Protein AF-A0A379T1Y7-F1 (afdb_monomer)

Solvent-accessible surface area (backbone atoms only — not comparable to full-atom values): 12094 Å² total; per-residue (Å²): 115,53,62,78,46,24,73,81,27,73,55,48,82,34,45,69,91,83,46,36,64,62,33,60,77,66,60,33,57,32,93,76,24,42,37,28,38,50,38,53,35,71,37,60,41,98,93,39,75,66,62,47,66,47,75,34,86,83,64,53,58,64,59,45,42,72,76,59,37,52,27,40,32,36,63,39,82,41,37,88,79,53,68,64,63,63,52,51,52,53,47,43,54,49,30,52,56,20,52,80,56,72,27,40,24,29,39,30,57,43,73,49,69,34,92,75,75,83,84,64,60,65,67,59,44,51,35,51,50,27,40,70,56,47,54,55,74,48,56,24,46,38,34,71,35,54,72,74,71,53,81,55,71,66,58,47,48,52,47,52,49,53,42,47,48,32,27,34,62,41,54,73,53,94,70,74,74,79,50,85,69,80,78,83,74,89,63,89,88,78,91,82,52,55,38,48,40,52,70,67,76,81,76,78,83,82,80,135

Organism: NCBI:txid59203

Secondary structure (DSSP, 8-state):
-HHHHGGG-SEEEE-TTTTHHHHHHTT-S-TTSEEEEE-EEEEEETTEEEEEEEE-TT--HHHHHHTT--EEEEEEEE-TTS-HHHHHHHHHHHHHHHHHTT-EEEEEEEE---SSSS---HHHHHHHHHHHHTTSS-SEEEEEPGGGG-S-HHHHHHHHHHHHHHHHHHHT------B-------SSS----EEEE-----------

Sequence (208 aa):
MREILSPYASAVLLDQQFCYRQAVEQNAVAKSCAMIVAADDFIPGNGIPVDNVVIDKKINAQAVKQDGAKALKLLVLWRSDEDAQQRLDMVKEFNELCHSNGLLSIIEPVVRPPRCGDKFDREQAIIDAAKELGDSGADLYKVEMPLYGKGARSDLLTASQRLKWAYQYAVGHPLFRCGRKTVPSRGQGRHGSWRIWVPGGTRGSGHQ

Foldseek 3Di:
DQLVCQVVEQEDEDEPPPPPVVCLVVVSHDPNYAYEYEQWDADDDPPGRRPDIAGNPPDDLLVCVVSPHAAYEGEQEDEPPDDLVVSLVRLLVQLCSQVVNNHAYEYEYDYDYHPDDDDDDRLVSQLVCLLSCLQSNGQKYKYQQPPLPDDDPVVSVVSVVSSVVSSCVNNVDDDWDKDADDDDPPDDDDRRGMTMTGDDDDPPPDDD

Mean predicted aligned error: 8.27 Å

Nearest PDB structures (foldseek):
  1to3-assembly1_A-2  TM=9.998E-01  e=1.451E-29  Salmonella enterica subsp. enterica serovar Typhimurium
  7ag7-assembly3_H-4  TM=9.999E-01  e=5.020E-29  Salmonella enterica subsp. enterica serovar Typhimurium str. LT2
  7ag7-assembly1_B  TM=9.988E-01  e=6.048E-29  Salmonella enterica subsp. enterica serovar Typhimurium str. LT2
  7ag7-assembly3_F-2  TM=9.993E-01  e=3.036E-28  Salmonella enterica subsp. enterica serovar Typhimurium str. LT2
  7ag1-assembly1_Z  TM=9.989E-01  e=5.972E-27  Escherichia coli K-12

Structure (mmCIF, N/CA/C/O backbone):
data_AF-A0A379T1Y7-F1
#
_entry.id   AF-A0A379T1Y7-F1
#
loop_
_atom_site.group_PDB
_atom_site.id
_atom_site.type_symbol
_atom_site.label_atom_id
_atom_site.label_alt_id
_atom_site.label_comp_id
_atom_site.label_asym_id
_atom_site.label_entity_id
_atom_site.label_seq_id
_atom_site.pdbx_PDB_ins_code
_atom_site.Cartn_x
_atom_site.Cartn_y
_atom_site.Cartn_z
_atom_site.occupancy
_atom_site.B_iso_or_equiv
_atom_site.auth_seq_id
_atom_site.auth_comp_id
_atom_site.auth_asym_id
_atom_site.auth_atom_id
_atom_site.pdbx_PDB_model_num
ATOM 1 N N . MET A 1 1 ? 4.878 13.625 18.255 1.00 54.47 1 MET A N 1
ATOM 2 C CA . MET A 1 1 ? 4.561 14.098 16.878 1.00 54.47 1 MET A CA 1
ATOM 3 C C . MET A 1 1 ? 3.135 13.749 16.432 1.00 54.47 1 MET A C 1
ATOM 5 O O . MET A 1 1 ? 2.519 14.580 15.780 1.00 54.47 1 MET A O 1
ATOM 9 N N . ARG A 1 2 ? 2.575 12.572 16.767 1.00 56.25 2 ARG A N 1
ATOM 10 C CA . ARG A 1 2 ? 1.228 12.161 16.306 1.00 56.25 2 ARG A CA 1
ATOM 11 C C . ARG A 1 2 ? 0.065 12.819 17.040 1.00 56.25 2 ARG A C 1
ATOM 13 O O . ARG A 1 2 ? -0.870 13.249 16.376 1.00 56.25 2 ARG A O 1
ATOM 20 N N . GLU A 1 3 ? 0.169 12.999 18.352 1.00 63.03 3 GLU A N 1
ATOM 21 C CA . GLU A 1 3 ? -0.815 13.759 19.144 1.00 63.03 3 GLU A CA 1
ATOM 22 C C . GLU A 1 3 ? -1.009 15.182 18.611 1.00 63.03 3 GLU A C 1
ATOM 24 O O . GLU A 1 3 ? -2.116 15.704 18.577 1.00 63.03 3 GLU A O 1
ATOM 29 N N . ILE A 1 4 ? 0.072 15.781 18.107 1.00 78.88 4 ILE A N 1
ATOM 30 C CA . ILE A 1 4 ? 0.083 17.154 17.595 1.00 78.88 4 ILE A CA 1
ATOM 31 C C . ILE A 1 4 ? -0.591 17.245 16.215 1.00 78.88 4 ILE A C 1
ATOM 33 O O . ILE A 1 4 ? -1.239 18.242 15.908 1.00 78.88 4 ILE A O 1
ATOM 37 N N . LEU A 1 5 ? -0.432 16.224 15.363 1.00 87.81 5 LEU A N 1
ATOM 38 C CA . LEU A 1 5 ? -0.864 16.275 13.960 1.00 87.81 5 LEU A CA 1
ATOM 39 C C . LEU A 1 5 ? -2.192 15.560 13.691 1.00 87.81 5 LEU A C 1
ATOM 41 O O . LEU A 1 5 ? -2.908 15.949 12.768 1.00 87.81 5 LEU A O 1
ATOM 45 N N . SER A 1 6 ? -2.534 14.533 14.472 1.00 89.19 6 SER A N 1
ATOM 46 C CA . SER A 1 6 ? -3.754 13.750 14.258 1.00 89.19 6 SER A CA 1
ATOM 47 C C . SER A 1 6 ? -5.049 14.575 14.305 1.00 89.19 6 SER A C 1
ATOM 49 O O . SER A 1 6 ? -5.899 14.288 13.465 1.00 89.19 6 SER A O 1
ATOM 51 N N . PRO A 1 7 ? -5.205 15.650 15.115 1.00 93.00 7 PRO A N 1
ATOM 52 C CA . PRO A 1 7 ? -6.414 16.482 15.076 1.00 93.00 7 PRO A CA 1
ATOM 53 C C . PRO A 1 7 ? -6.697 17.126 13.709 1.00 93.00 7 PRO A C 1
ATOM 55 O O . PRO A 1 7 ? -7.842 17.458 13.413 1.00 93.00 7 PRO A O 1
ATOM 58 N N . TYR A 1 8 ? -5.667 17.288 12.870 1.00 92.50 8 TYR A N 1
ATOM 59 C CA . TYR A 1 8 ? -5.748 17.913 11.544 1.00 92.50 8 TYR A CA 1
ATOM 60 C C . TYR A 1 8 ? -5.776 16.897 10.395 1.00 92.50 8 TYR A C 1
ATOM 62 O O . TYR A 1 8 ? -5.820 17.277 9.222 1.00 92.50 8 TYR A O 1
ATOM 70 N N . ALA A 1 9 ? -5.718 15.602 10.705 1.00 89.12 9 ALA A N 1
ATOM 71 C CA . ALA A 1 9 ? -5.726 14.529 9.727 1.00 89.12 9 ALA A CA 1
ATOM 72 C C . ALA A 1 9 ? -7.036 13.743 9.811 1.00 89.12 9 ALA A C 1
ATOM 74 O O . ALA A 1 9 ? -7.546 13.471 10.888 1.00 89.12 9 ALA A O 1
ATOM 75 N N . SER A 1 10 ? -7.560 13.313 8.661 1.00 93.00 10 SER A N 1
ATOM 76 C CA . SER A 1 10 ? -8.700 12.386 8.643 1.00 93.00 10 SER A CA 1
ATOM 77 C C . SER A 1 10 ? -8.294 10.954 9.005 1.00 93.00 10 SER A C 1
ATOM 79 O O . SER A 1 10 ? -9.141 10.158 9.392 1.00 93.00 10 SER A O 1
ATOM 81 N N . ALA A 1 11 ? -7.018 10.609 8.808 1.00 93.94 11 ALA A N 1
ATOM 82 C CA . ALA A 1 11 ? -6.456 9.322 9.179 1.00 93.94 11 ALA A CA 1
ATOM 83 C C . ALA A 1 11 ? -4.934 9.412 9.364 1.00 93.94 11 ALA A C 1
ATOM 85 O O . ALA A 1 11 ? -4.285 10.243 8.717 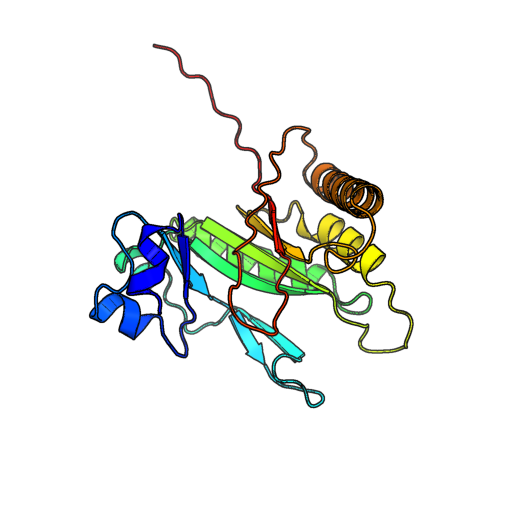1.00 93.94 11 ALA A O 1
ATOM 86 N N . VAL A 1 12 ? -4.372 8.521 10.181 1.00 95.38 12 VAL A N 1
ATOM 87 C CA . VAL A 1 12 ? -2.929 8.333 10.377 1.00 95.38 12 VAL A CA 1
ATOM 88 C C . VAL A 1 12 ? -2.546 6.873 10.126 1.00 95.38 12 VAL A C 1
ATOM 90 O O . VAL A 1 12 ? -3.258 5.966 10.546 1.00 95.38 12 VAL A O 1
ATOM 93 N N . LEU A 1 13 ? -1.428 6.655 9.429 1.00 96.56 13 LEU A N 1
ATOM 94 C CA . LEU A 1 13 ? -0.845 5.331 9.202 1.00 96.56 13 LEU A CA 1
ATOM 95 C C . LEU A 1 13 ? 0.243 5.065 10.243 1.00 96.56 13 LEU A C 1
ATOM 97 O O . LEU A 1 13 ? 1.165 5.872 10.386 1.00 96.56 13 LEU A O 1
ATOM 101 N N . LEU A 1 14 ? 0.123 3.947 10.953 1.00 95.38 14 LEU A N 1
ATOM 102 C CA . LEU A 1 14 ? 1.029 3.515 12.013 1.00 95.38 14 LEU A CA 1
ATOM 103 C C . LEU A 1 14 ? 1.640 2.163 11.645 1.00 95.38 14 LEU A C 1
ATOM 105 O O . LEU A 1 14 ? 0.947 1.290 11.128 1.00 95.38 14 LEU A O 1
ATOM 109 N N . ASP A 1 15 ? 2.923 1.983 11.927 1.00 93.19 15 ASP A N 1
ATOM 110 C CA . ASP A 1 15 ? 3.599 0.700 11.771 1.00 93.19 15 ASP A CA 1
ATOM 111 C C . ASP A 1 15 ? 3.568 -0.111 13.077 1.00 93.19 15 ASP A C 1
ATOM 113 O O . ASP A 1 15 ? 3.586 0.443 14.182 1.00 93.19 15 ASP A O 1
ATOM 117 N N . GLN A 1 16 ? 3.523 -1.438 12.953 1.00 89.25 16 GLN A N 1
ATOM 118 C CA . GLN A 1 16 ? 3.508 -2.324 14.117 1.00 89.25 16 GLN A CA 1
ATOM 119 C C . GLN A 1 16 ? 4.826 -2.301 14.900 1.00 89.25 16 GLN A C 1
ATOM 121 O O . GLN A 1 16 ? 4.808 -2.397 16.125 1.00 89.25 16 GLN A O 1
ATOM 126 N N . GLN A 1 17 ? 5.954 -2.156 14.204 1.00 88.69 17 GLN A N 1
ATOM 127 C CA . GLN A 1 17 ? 7.293 -2.360 14.753 1.00 88.69 17 GLN A CA 1
ATOM 128 C C . GLN A 1 17 ? 7.696 -1.303 15.787 1.00 88.69 17 GLN A C 1
ATOM 130 O O . GLN A 1 17 ? 8.358 -1.622 16.773 1.00 88.69 17 GLN A O 1
ATOM 135 N N . PHE A 1 18 ? 7.321 -0.047 15.573 1.00 89.38 18 PHE A N 1
ATOM 136 C CA . PHE A 1 18 ? 7.858 1.071 16.336 1.00 89.38 18 PHE A CA 1
ATOM 137 C C . PHE A 1 18 ? 6.824 1.770 17.200 1.00 89.38 18 PHE A C 1
ATOM 139 O O . PHE A 1 18 ? 7.209 2.484 18.126 1.00 89.38 18 PHE A O 1
ATOM 146 N N . CYS A 1 19 ? 5.540 1.698 16.842 1.00 91.31 19 CYS A N 1
ATOM 147 C CA . CYS A 1 19 ? 4.689 2.815 17.221 1.00 91.31 19 CYS A CA 1
ATOM 148 C C . CYS A 1 19 ? 3.180 2.565 17.314 1.00 91.31 19 CYS A C 1
ATOM 150 O O . CYS A 1 19 ? 2.468 3.446 17.800 1.00 91.31 19 CYS A O 1
ATOM 152 N N . TYR A 1 20 ? 2.675 1.441 16.803 1.00 93.38 20 TYR A N 1
ATOM 153 C CA . TYR A 1 20 ? 1.254 1.111 16.855 1.00 93.38 20 TYR A CA 1
ATOM 154 C C . TYR A 1 20 ? 0.778 0.936 18.301 1.00 93.38 20 TYR A C 1
ATOM 156 O O . TYR A 1 20 ? -0.144 1.626 18.732 1.00 93.38 20 TYR A O 1
ATOM 164 N N . ARG A 1 21 ? 1.451 0.072 19.073 1.00 93.38 21 ARG A N 1
ATOM 165 C CA . ARG A 1 21 ? 1.058 -0.250 20.454 1.00 93.38 21 ARG A CA 1
ATOM 166 C C . ARG A 1 21 ? 1.118 0.962 21.370 1.00 93.38 21 ARG A C 1
ATOM 168 O O . ARG A 1 21 ? 0.130 1.274 22.024 1.00 93.38 21 ARG A O 1
ATOM 175 N N . GLN A 1 22 ? 2.210 1.715 21.305 1.00 93.25 22 GLN A N 1
ATOM 176 C CA . GLN A 1 22 ? 2.382 2.935 22.088 1.00 93.25 22 GLN A CA 1
ATOM 177 C C . GLN A 1 22 ? 1.297 3.967 21.759 1.00 93.25 22 GLN A C 1
ATOM 179 O O . GLN A 1 22 ? 0.802 4.643 22.655 1.00 93.25 22 GLN A O 1
ATOM 184 N N . ALA A 1 23 ? 0.893 4.083 20.487 1.00 92.81 23 ALA A N 1
ATOM 185 C CA . ALA A 1 23 ? -0.152 5.023 20.096 1.00 92.81 23 ALA A CA 1
ATOM 186 C C . ALA A 1 23 ? -1.535 4.641 20.643 1.00 92.81 23 ALA A C 1
ATOM 188 O O . ALA A 1 23 ? -2.299 5.537 21.002 1.00 92.81 23 ALA A O 1
ATOM 189 N N . VAL A 1 24 ? -1.848 3.344 20.718 1.00 93.94 24 VAL A N 1
ATOM 190 C CA . VAL A 1 24 ? -3.095 2.846 21.320 1.00 93.94 24 VAL A CA 1
ATOM 191 C C . VAL A 1 24 ? -3.068 3.042 22.837 1.00 93.94 24 VAL A C 1
ATOM 193 O O . VAL A 1 24 ? -3.964 3.677 23.384 1.00 93.94 24 VAL A O 1
ATOM 196 N N . GLU A 1 25 ? -2.009 2.587 23.510 1.00 94.50 25 GLU A N 1
ATOM 197 C CA . GLU A 1 25 ? -1.858 2.665 24.972 1.00 94.50 25 GLU A CA 1
ATOM 198 C C . GLU A 1 25 ? -1.907 4.107 25.498 1.00 94.50 25 GLU A C 1
ATOM 200 O O . GLU A 1 25 ? -2.493 4.377 26.545 1.00 94.50 25 GLU A O 1
ATOM 205 N N . GLN A 1 26 ? -1.329 5.052 24.753 1.00 94.31 26 GLN A N 1
ATOM 206 C CA . GLN A 1 26 ? -1.289 6.470 25.124 1.00 94.31 26 GLN A CA 1
ATOM 207 C C . GLN A 1 26 ? -2.499 7.263 24.613 1.00 94.31 26 GLN A C 1
ATOM 209 O O . GLN A 1 26 ? -2.593 8.459 24.876 1.00 94.31 26 GLN A O 1
ATOM 214 N N . ASN A 1 27 ? -3.431 6.635 23.884 1.00 92.62 27 ASN A N 1
ATOM 215 C CA . ASN A 1 27 ? -4.516 7.327 23.178 1.00 92.62 27 ASN A CA 1
ATOM 216 C C . ASN A 1 27 ? -3.999 8.484 22.292 1.00 92.62 27 ASN A C 1
ATOM 218 O O . ASN A 1 27 ? -4.598 9.558 22.213 1.00 92.62 27 ASN A O 1
ATOM 222 N N . ALA A 1 28 ? -2.875 8.263 21.604 1.00 92.19 28 ALA A N 1
ATOM 223 C CA . ALA A 1 28 ? -2.120 9.293 20.886 1.00 92.19 28 ALA A CA 1
ATOM 224 C C . ALA A 1 28 ? -2.755 9.733 19.547 1.00 92.19 28 ALA A C 1
ATOM 226 O O . ALA A 1 28 ? -2.221 10.608 18.850 1.00 92.19 28 ALA A O 1
ATOM 227 N N . VAL A 1 29 ? -3.863 9.102 19.146 1.00 92.69 29 VAL A N 1
ATOM 228 C CA . VAL A 1 29 ? -4.639 9.431 17.944 1.00 92.69 29 VAL A CA 1
ATOM 229 C C . VAL A 1 29 ? -5.905 10.175 18.362 1.00 92.69 29 VAL A C 1
ATOM 231 O O . VAL A 1 29 ? -6.723 9.658 19.119 1.00 92.69 29 VAL A O 1
ATOM 234 N N . ALA A 1 30 ? -6.082 11.397 17.857 1.00 92.31 30 ALA A N 1
ATOM 235 C CA . ALA A 1 30 ? -7.268 12.199 18.129 1.00 92.31 30 ALA A CA 1
ATOM 236 C C . ALA A 1 30 ? -8.554 11.465 17.717 1.00 92.31 30 ALA A C 1
ATOM 238 O O . ALA A 1 30 ? -8.603 10.838 16.663 1.00 92.31 30 ALA A O 1
ATOM 239 N N . LYS A 1 31 ? -9.637 11.628 18.489 1.00 93.06 31 LYS A N 1
ATOM 240 C CA . LYS A 1 31 ? -10.943 10.989 18.215 1.00 93.06 31 LYS A CA 1
ATOM 241 C C . LYS A 1 31 ? -11.523 11.321 16.830 1.00 93.06 31 LYS A C 1
ATOM 243 O O . LYS A 1 31 ? -12.330 10.560 16.309 1.00 93.06 31 LYS A O 1
ATOM 248 N N . SER A 1 32 ? -11.133 12.454 16.243 1.00 93.62 32 SER A N 1
ATOM 249 C CA . SER A 1 32 ? -11.525 12.885 14.894 1.00 93.62 32 SER A CA 1
ATOM 250 C C . SER A 1 32 ? -10.709 12.238 13.764 1.00 93.62 32 SER A C 1
ATOM 252 O O . SER A 1 32 ? -10.999 12.480 12.593 1.00 93.62 32 SER A O 1
ATOM 254 N N . CYS A 1 33 ? -9.692 11.436 14.089 1.00 94.62 33 CYS A N 1
ATOM 255 C CA . CYS A 1 33 ? -8.724 10.874 13.155 1.00 94.62 33 CYS A CA 1
ATOM 256 C C . CYS A 1 33 ? -8.801 9.345 13.156 1.00 94.62 33 CYS A C 1
ATOM 258 O O . CYS A 1 33 ? -8.674 8.705 14.197 1.00 94.62 33 CYS A O 1
ATOM 260 N N . ALA A 1 34 ? -8.999 8.742 11.984 1.00 95.06 34 ALA A N 1
ATOM 261 C CA . ALA A 1 34 ? -9.009 7.290 11.855 1.00 95.06 34 ALA A CA 1
ATOM 262 C C . ALA A 1 34 ? -7.593 6.694 11.946 1.00 95.06 34 ALA A C 1
ATOM 264 O O . ALA A 1 34 ? -6.609 7.297 11.515 1.00 95.06 34 ALA A O 1
ATOM 265 N N . MET A 1 35 ? -7.492 5.466 12.442 1.00 96.94 35 MET A N 1
ATOM 266 C CA . MET A 1 35 ? -6.232 4.728 12.490 1.00 96.94 35 MET A CA 1
ATOM 267 C C . MET A 1 35 ? -6.148 3.720 11.337 1.00 96.94 35 MET A C 1
ATOM 269 O O . MET A 1 35 ? -7.092 2.966 11.087 1.00 96.94 35 MET A O 1
ATOM 273 N N . ILE A 1 36 ? -5.013 3.727 10.640 1.00 98.12 36 ILE A N 1
ATOM 274 C CA . ILE A 1 36 ? -4.615 2.753 9.620 1.00 98.12 36 ILE A CA 1
ATOM 275 C C . ILE A 1 36 ? -3.363 2.051 10.147 1.00 98.12 36 ILE A C 1
ATOM 277 O O . ILE A 1 36 ? -2.452 2.724 10.635 1.00 98.12 36 ILE A O 1
ATOM 281 N N . VAL A 1 37 ? -3.292 0.728 10.033 1.00 98.19 37 VAL A N 1
ATOM 282 C CA . VAL A 1 37 ? -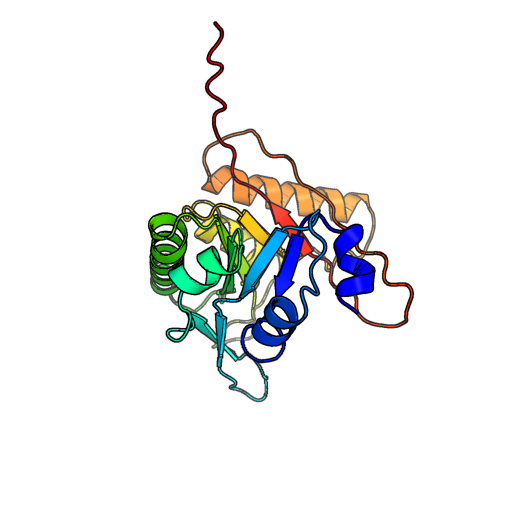2.135 -0.054 10.497 1.00 98.19 37 VAL A CA 1
ATOM 283 C C . VAL A 1 37 ? -1.426 -0.702 9.311 1.00 98.19 37 VAL A C 1
ATOM 285 O O . VAL A 1 37 ? -2.069 -1.250 8.419 1.00 98.19 37 VAL A O 1
ATOM 288 N N . ALA A 1 38 ? -0.099 -0.612 9.271 1.00 98.00 38 ALA A N 1
ATOM 289 C CA . ALA A 1 38 ? 0.702 -1.300 8.266 1.00 98.00 38 ALA A CA 1
ATOM 290 C C . ALA A 1 38 ? 0.679 -2.819 8.508 1.00 98.00 38 ALA A C 1
ATOM 292 O O . ALA A 1 38 ? 0.901 -3.279 9.629 1.00 98.00 38 ALA A O 1
ATOM 293 N N . ALA A 1 39 ? 0.436 -3.572 7.440 1.00 98.00 39 ALA A N 1
ATOM 294 C CA . ALA A 1 39 ? 0.450 -5.032 7.398 1.00 98.00 39 ALA A CA 1
ATOM 295 C C . ALA A 1 39 ? 1.595 -5.556 6.514 1.00 98.00 39 ALA A C 1
ATOM 297 O O . ALA A 1 39 ? 1.541 -6.683 6.030 1.00 98.00 39 ALA A O 1
ATOM 298 N N . ASP A 1 40 ? 2.605 -4.720 6.271 1.00 97.12 40 ASP A N 1
ATOM 299 C CA . ASP A 1 40 ? 3.793 -5.065 5.496 1.00 97.12 40 ASP A CA 1
ATOM 300 C C . ASP A 1 40 ? 4.876 -5.640 6.419 1.00 97.12 40 ASP A C 1
ATOM 302 O O . ASP A 1 40 ? 5.207 -5.011 7.426 1.00 97.12 40 ASP A O 1
ATOM 306 N N . ASP A 1 41 ? 5.486 -6.761 6.032 1.00 97.19 41 ASP A N 1
ATOM 307 C CA . ASP A 1 41 ? 6.791 -7.184 6.545 1.00 97.19 41 ASP A CA 1
ATOM 308 C C . ASP A 1 41 ? 7.873 -6.839 5.515 1.00 97.19 41 ASP A C 1
ATOM 310 O O . ASP A 1 41 ? 7.826 -7.268 4.355 1.00 97.19 41 ASP A O 1
ATOM 314 N N . PHE A 1 42 ? 8.825 -6.002 5.925 1.00 96.62 42 PHE A N 1
ATOM 315 C CA . PHE A 1 42 ? 9.881 -5.488 5.061 1.00 96.62 42 PHE A CA 1
ATOM 316 C C . PHE A 1 42 ? 11.138 -6.338 5.175 1.00 96.62 42 PHE A C 1
ATOM 318 O O . PHE A 1 42 ? 11.786 -6.395 6.219 1.00 96.62 42 PHE A O 1
ATOM 325 N N . ILE A 1 43 ? 11.525 -6.934 4.050 1.00 96.69 43 ILE A N 1
ATOM 326 C CA . ILE A 1 43 ? 12.667 -7.835 3.969 1.00 96.69 43 ILE A CA 1
ATOM 327 C C . ILE A 1 43 ? 13.845 -7.072 3.337 1.00 96.69 43 ILE A C 1
ATOM 329 O O . ILE A 1 43 ? 13.743 -6.634 2.180 1.00 96.69 43 ILE A O 1
ATOM 333 N N . PRO A 1 44 ? 14.966 -6.887 4.060 1.00 96.31 44 PRO A N 1
ATOM 334 C CA . PRO A 1 44 ? 16.159 -6.257 3.509 1.00 96.31 44 PRO A CA 1
ATOM 335 C C . PRO A 1 44 ? 16.879 -7.195 2.531 1.00 96.31 44 PRO A C 1
ATOM 337 O O . PRO A 1 44 ? 16.796 -8.417 2.628 1.00 96.31 44 PRO A O 1
ATOM 340 N N . GLY A 1 45 ? 17.634 -6.615 1.605 1.00 95.56 45 GLY A N 1
ATOM 341 C CA . GLY A 1 45 ? 18.391 -7.351 0.591 1.00 95.56 45 GLY A CA 1
ATOM 342 C C . GLY A 1 45 ? 19.137 -6.388 -0.325 1.00 95.56 45 GLY A C 1
ATOM 343 O O . GLY A 1 45 ? 18.848 -5.196 -0.322 1.00 95.56 45 GLY A O 1
ATOM 344 N N . ASN A 1 46 ? 20.131 -6.867 -1.077 1.00 92.25 46 ASN A N 1
ATOM 345 C CA . ASN A 1 46 ? 20.863 -6.060 -2.071 1.00 92.25 46 ASN A CA 1
ATOM 346 C C . ASN A 1 46 ? 21.380 -4.695 -1.550 1.00 92.25 46 ASN A C 1
ATOM 348 O O . ASN A 1 46 ? 21.433 -3.715 -2.288 1.00 92.25 46 ASN A O 1
ATOM 352 N N . GLY A 1 47 ? 21.726 -4.608 -0.259 1.00 93.06 47 GLY A N 1
ATOM 353 C CA . GLY A 1 47 ? 22.213 -3.376 0.377 1.00 93.06 47 GLY A CA 1
ATOM 354 C C . GLY A 1 47 ? 21.146 -2.308 0.664 1.00 93.06 47 GLY A C 1
ATOM 355 O O . GLY A 1 47 ? 21.502 -1.197 1.054 1.00 93.06 47 GLY A O 1
ATOM 356 N N . ILE A 1 48 ? 19.855 -2.617 0.504 1.00 91.50 48 ILE A N 1
ATOM 357 C CA . ILE A 1 48 ? 18.742 -1.705 0.793 1.00 91.50 48 ILE A CA 1
ATOM 358 C C . ILE A 1 48 ? 17.825 -2.257 1.900 1.00 91.50 48 ILE A C 1
ATOM 360 O O . ILE A 1 48 ? 17.669 -3.472 2.035 1.00 91.50 48 ILE A O 1
ATOM 364 N N . PRO A 1 49 ? 17.185 -1.382 2.700 1.00 88.19 49 PRO A N 1
ATOM 365 C CA . PRO A 1 49 ? 16.385 -1.807 3.853 1.00 88.19 49 PRO A CA 1
ATOM 366 C C . PRO A 1 49 ? 15.073 -2.509 3.477 1.00 88.19 49 PRO A C 1
ATOM 368 O O . PRO A 1 49 ? 14.527 -3.238 4.294 1.00 88.19 49 PRO A O 1
ATOM 371 N N . VAL A 1 50 ? 14.564 -2.286 2.261 1.00 93.56 50 VAL A N 1
ATOM 372 C CA . VAL A 1 50 ? 13.343 -2.923 1.745 1.00 93.56 50 VAL A CA 1
ATOM 373 C C . VAL A 1 50 ? 13.599 -3.355 0.305 1.00 93.56 50 VAL A C 1
ATOM 375 O O . VAL A 1 50 ? 13.459 -2.552 -0.629 1.00 93.56 50 VAL A O 1
ATOM 378 N N . ASP A 1 51 ? 14.032 -4.603 0.148 1.00 95.44 51 ASP A N 1
ATOM 379 C CA . ASP A 1 51 ? 14.262 -5.258 -1.143 1.00 95.44 51 ASP A CA 1
ATOM 380 C C . ASP A 1 51 ? 13.099 -6.168 -1.546 1.00 95.44 51 ASP A C 1
ATOM 382 O O . ASP A 1 51 ? 12.775 -6.271 -2.733 1.00 95.44 51 ASP A O 1
ATOM 386 N N . ASN A 1 52 ? 12.433 -6.768 -0.560 1.00 96.12 52 ASN A N 1
ATOM 387 C CA . ASN A 1 52 ? 11.214 -7.534 -0.753 1.00 96.12 52 ASN A CA 1
ATOM 388 C C . ASN A 1 52 ? 10.161 -7.183 0.311 1.00 96.12 52 ASN A C 1
ATOM 390 O O . ASN A 1 52 ? 10.481 -6.595 1.347 1.00 96.12 52 ASN A O 1
ATOM 394 N N . VAL A 1 53 ? 8.903 -7.514 0.028 1.00 97.31 53 VAL A N 1
ATOM 395 C CA . VAL A 1 53 ? 7.768 -7.282 0.923 1.00 97.31 53 VAL A CA 1
ATOM 396 C C . VAL A 1 53 ? 6.849 -8.488 0.887 1.00 97.31 53 VAL A C 1
ATOM 398 O O . VAL A 1 53 ? 6.560 -9.013 -0.185 1.00 97.31 53 VAL A O 1
ATOM 401 N N . VAL A 1 54 ? 6.362 -8.883 2.057 1.00 98.12 54 VAL A N 1
ATOM 402 C CA . VAL A 1 54 ? 5.273 -9.852 2.206 1.00 98.12 54 VAL A CA 1
ATOM 403 C C . VAL A 1 54 ? 4.228 -9.302 3.177 1.00 98.12 54 VAL A C 1
ATOM 405 O O . VAL A 1 54 ? 4.464 -8.300 3.853 1.00 98.12 54 VAL A O 1
ATOM 408 N N . ILE A 1 55 ? 3.067 -9.950 3.259 1.00 98.31 55 ILE A N 1
ATOM 409 C CA . ILE A 1 55 ? 2.100 -9.667 4.327 1.00 98.31 55 ILE A CA 1
ATOM 410 C C . ILE A 1 55 ? 2.715 -10.095 5.663 1.00 98.31 55 ILE A C 1
ATOM 412 O O . ILE A 1 55 ? 3.147 -11.243 5.805 1.00 98.31 55 ILE A O 1
ATOM 416 N N . ASP A 1 56 ? 2.708 -9.202 6.650 1.00 97.38 56 ASP A N 1
ATOM 417 C CA . ASP A 1 56 ? 3.136 -9.515 8.010 1.00 97.38 56 ASP A CA 1
ATOM 418 C C . ASP A 1 56 ? 2.184 -10.531 8.651 1.00 97.38 56 ASP A C 1
ATOM 420 O O . ASP A 1 56 ? 1.085 -10.201 9.099 1.00 97.38 56 ASP A O 1
ATOM 424 N N . LYS A 1 57 ? 2.629 -11.786 8.741 1.00 95.25 57 LYS A N 1
ATOM 425 C CA . LYS A 1 57 ? 1.853 -12.888 9.328 1.00 95.25 57 LYS A CA 1
ATOM 426 C C . LYS A 1 57 ? 1.650 -12.750 10.842 1.00 95.25 57 LYS A C 1
ATOM 428 O O . LYS A 1 57 ? 0.886 -13.522 11.415 1.00 95.25 57 LYS A O 1
ATOM 433 N N . LYS A 1 58 ? 2.314 -11.795 11.503 1.00 94.25 58 LYS A N 1
ATOM 434 C CA . LYS A 1 58 ? 2.125 -11.508 12.934 1.00 94.25 58 LYS A CA 1
ATOM 435 C C . LYS A 1 58 ? 0.958 -10.557 13.190 1.00 94.25 58 LYS A C 1
ATOM 437 O O . LYS A 1 58 ? 0.572 -10.389 14.349 1.00 94.25 58 LYS A O 1
ATOM 442 N N . ILE A 1 59 ? 0.383 -9.946 12.149 1.00 95.00 59 ILE A N 1
ATOM 443 C CA . ILE A 1 59 ? -0.743 -9.037 12.332 1.00 95.00 59 ILE A CA 1
ATOM 444 C C . ILE A 1 59 ? -1.987 -9.796 12.802 1.00 95.00 59 ILE A C 1
ATOM 446 O O . ILE A 1 59 ? -2.429 -10.770 12.196 1.00 95.00 59 ILE A O 1
ATOM 450 N N . ASN A 1 60 ? -2.595 -9.314 13.884 1.00 96.62 60 ASN A N 1
ATOM 451 C CA . ASN A 1 60 ? -3.896 -9.788 14.339 1.00 96.62 60 ASN A CA 1
ATOM 452 C C . ASN A 1 60 ? -4.964 -8.759 13.952 1.00 96.62 60 ASN A C 1
ATOM 454 O O . ASN A 1 60 ? -5.189 -7.784 14.670 1.00 96.62 60 ASN A O 1
ATOM 458 N N . ALA A 1 61 ? -5.615 -8.973 12.806 1.00 97.19 61 ALA A N 1
ATOM 459 C CA . ALA A 1 61 ? -6.595 -8.036 12.256 1.00 97.19 61 ALA A CA 1
ATOM 460 C C . ALA A 1 61 ? -7.816 -7.817 13.173 1.00 97.19 61 ALA A C 1
ATOM 462 O O . ALA A 1 61 ? -8.322 -6.696 13.255 1.00 97.19 61 ALA A O 1
ATOM 463 N N . GLN A 1 62 ? -8.249 -8.839 13.924 1.00 97.62 62 GLN A N 1
ATOM 464 C CA . GLN A 1 62 ? -9.323 -8.695 14.914 1.00 97.62 62 GLN A CA 1
ATOM 465 C C . GLN A 1 62 ? -8.906 -7.764 16.056 1.00 97.62 62 GLN A C 1
ATOM 467 O O . GLN A 1 62 ? -9.647 -6.840 16.388 1.00 97.62 62 GLN A O 1
ATOM 472 N N . ALA A 1 63 ? -7.705 -7.951 16.612 1.00 97.00 63 ALA A N 1
ATOM 473 C CA . ALA A 1 63 ? -7.175 -7.065 17.650 1.00 97.00 63 ALA A CA 1
ATOM 474 C C . ALA A 1 63 ? -7.007 -5.631 17.124 1.00 97.00 63 ALA A C 1
ATOM 476 O O . ALA A 1 63 ? -7.413 -4.677 17.777 1.00 97.00 63 ALA A O 1
ATOM 477 N N . VAL A 1 64 ? -6.503 -5.478 15.896 1.00 97.25 64 VAL A N 1
ATOM 478 C CA . VAL A 1 64 ? -6.365 -4.170 15.239 1.00 97.25 64 VAL A CA 1
ATOM 479 C C . VAL A 1 64 ? -7.710 -3.455 15.092 1.00 97.25 64 VAL A C 1
ATOM 481 O O . VAL A 1 64 ? -7.817 -2.251 15.341 1.00 97.25 64 VAL A O 1
ATOM 484 N N . LYS A 1 65 ? -8.769 -4.190 14.743 1.00 97.56 65 LYS A N 1
ATOM 485 C CA . LYS A 1 65 ? -10.127 -3.645 14.706 1.00 97.56 65 LYS A CA 1
ATOM 486 C C . LYS A 1 65 ? -10.658 -3.279 16.091 1.00 97.56 65 LYS A C 1
ATOM 488 O O . L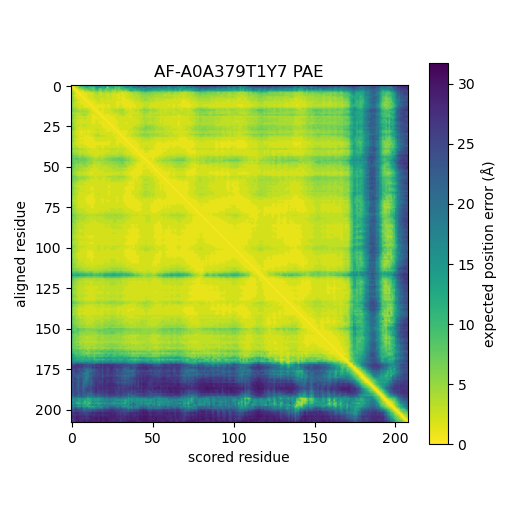YS A 1 65 ? -11.296 -2.235 16.222 1.00 97.56 65 LYS A O 1
ATOM 493 N N . GLN A 1 66 ? -10.416 -4.112 17.103 1.00 97.62 66 GLN A N 1
ATOM 494 C CA . GLN A 1 66 ? -10.818 -3.848 18.491 1.00 97.62 66 GLN A CA 1
ATOM 495 C C . GLN A 1 66 ? -10.141 -2.590 19.049 1.00 97.62 66 GLN A C 1
ATOM 497 O O . GLN A 1 66 ? -10.802 -1.786 19.702 1.00 97.62 66 GLN A O 1
ATOM 502 N N . ASP A 1 67 ? -8.880 -2.359 18.680 1.00 96.81 67 ASP A N 1
ATOM 503 C CA . ASP A 1 67 ? -8.116 -1.144 18.989 1.00 96.81 67 ASP A CA 1
ATOM 504 C C . ASP A 1 67 ? -8.625 0.097 18.208 1.00 96.81 67 ASP A C 1
ATOM 506 O O . ASP A 1 67 ? -8.118 1.207 18.368 1.00 96.81 67 ASP A O 1
ATOM 510 N N . GLY A 1 68 ? -9.649 -0.059 17.359 1.00 96.12 68 GLY A N 1
ATOM 511 C CA . GLY A 1 68 ? -10.362 1.032 16.693 1.00 96.12 68 GLY A CA 1
ATOM 512 C C . GLY A 1 68 ? -9.867 1.382 15.288 1.00 96.12 68 GLY A C 1
ATOM 513 O O . GLY A 1 68 ? -10.372 2.346 14.696 1.00 96.12 68 GLY A O 1
ATOM 514 N N . ALA A 1 69 ? -8.925 0.618 14.721 1.00 97.19 69 ALA A N 1
ATOM 515 C CA . ALA A 1 69 ? -8.472 0.830 13.349 1.00 97.19 69 ALA A CA 1
ATOM 516 C C . ALA A 1 69 ? -9.611 0.670 12.333 1.00 97.19 69 ALA A C 1
ATOM 518 O O . ALA A 1 69 ? -10.583 -0.058 12.546 1.00 97.19 69 ALA A O 1
ATOM 519 N N . LYS A 1 70 ? -9.483 1.373 11.205 1.00 98.12 70 LYS A N 1
ATOM 520 C CA . LYS A 1 70 ? -10.462 1.351 10.105 1.00 98.12 70 LYS A CA 1
ATOM 521 C C . LYS A 1 70 ? -9.928 0.710 8.834 1.00 98.12 70 LYS A C 1
ATOM 523 O O . LYS A 1 70 ? -10.717 0.393 7.951 1.00 98.12 70 LYS A O 1
ATOM 528 N N . ALA A 1 71 ? -8.616 0.542 8.728 1.00 98.44 71 ALA A N 1
ATOM 529 C CA . ALA A 1 71 ? -7.984 0.008 7.537 1.00 98.44 71 ALA A CA 1
ATOM 530 C C . ALA A 1 71 ? -6.643 -0.646 7.861 1.00 98.44 71 ALA A C 1
ATOM 532 O O . ALA A 1 71 ? -5.970 -0.250 8.821 1.00 98.44 71 ALA A O 1
ATOM 533 N N . LEU A 1 72 ? -6.237 -1.578 7.007 1.00 98.69 72 LEU A N 1
ATOM 534 C CA . LEU A 1 72 ? -4.850 -2.007 6.900 1.00 98.69 72 LEU A CA 1
ATOM 535 C C . LEU A 1 72 ? -4.231 -1.429 5.633 1.00 98.69 72 LEU A C 1
ATOM 537 O O . LEU A 1 72 ? -4.934 -1.017 4.708 1.00 98.69 72 LEU A O 1
ATOM 541 N N . LYS A 1 73 ? -2.903 -1.418 5.582 1.00 98.62 73 LYS A N 1
ATOM 542 C CA . LYS A 1 73 ? -2.152 -1.032 4.391 1.00 98.62 73 LYS A CA 1
ATOM 543 C C . LYS A 1 73 ? -1.103 -2.087 4.036 1.00 98.62 73 LYS A C 1
ATOM 545 O O . LYS A 1 73 ? -0.425 -2.555 4.946 1.00 98.62 73 LYS A O 1
ATOM 550 N N . LEU A 1 74 ? -0.936 -2.366 2.739 1.00 98.69 74 LEU A N 1
ATOM 551 C CA . LEU A 1 74 ? 0.098 -3.241 2.170 1.00 98.69 74 LEU A CA 1
ATOM 552 C C . LEU A 1 74 ? 0.940 -2.514 1.099 1.00 98.69 74 LEU A C 1
ATOM 554 O O . LEU A 1 74 ? 0.391 -1.963 0.149 1.00 98.69 74 LEU A O 1
ATOM 558 N N . LEU A 1 75 ? 2.271 -2.518 1.216 1.00 98.50 75 LEU A N 1
ATOM 559 C CA . LEU A 1 75 ? 3.217 -2.126 0.164 1.00 98.50 75 LEU A CA 1
ATOM 560 C C . LEU A 1 75 ? 3.335 -3.276 -0.839 1.00 98.50 75 LEU A C 1
ATOM 562 O O . LEU A 1 75 ? 3.591 -4.407 -0.440 1.00 98.50 75 LEU A O 1
ATOM 566 N N . VAL A 1 76 ? 3.230 -2.987 -2.132 1.00 98.56 76 VAL A N 1
ATOM 567 C CA . VAL A 1 76 ? 3.431 -3.989 -3.187 1.00 98.56 76 VAL A CA 1
ATOM 568 C C . VAL A 1 76 ? 4.584 -3.522 -4.063 1.00 98.56 76 VAL A C 1
ATOM 570 O O . VAL A 1 76 ? 4.455 -2.543 -4.796 1.00 98.56 76 VAL A O 1
ATOM 573 N N . LEU A 1 77 ? 5.743 -4.175 -3.971 1.00 98.50 77 LEU A N 1
ATOM 574 C CA . LEU A 1 77 ? 6.841 -3.859 -4.883 1.00 98.50 77 LEU A CA 1
ATOM 575 C C . LEU A 1 77 ? 6.494 -4.372 -6.279 1.00 98.50 77 LEU A C 1
ATOM 577 O O . LEU A 1 77 ? 6.136 -5.535 -6.444 1.00 98.50 77 LEU A O 1
ATOM 581 N N . TRP A 1 78 ? 6.605 -3.496 -7.273 1.00 98.56 78 TRP A N 1
ATOM 582 C CA . TRP A 1 78 ? 6.363 -3.830 -8.669 1.00 98.56 78 TRP A CA 1
ATOM 583 C C . TRP A 1 78 ? 7.673 -3.748 -9.450 1.00 98.56 78 TRP A C 1
ATOM 585 O O . TRP A 1 78 ? 8.316 -2.694 -9.490 1.00 98.56 78 TRP A O 1
ATOM 595 N N . ARG A 1 79 ? 8.065 -4.860 -10.073 1.00 98.25 79 ARG A N 1
ATOM 596 C CA . ARG A 1 79 ? 9.179 -4.954 -11.021 1.00 98.25 79 ARG A CA 1
ATOM 597 C C . ARG A 1 79 ? 8.675 -5.618 -12.289 1.00 98.25 79 ARG A C 1
ATOM 599 O O . ARG A 1 79 ? 7.878 -6.552 -12.226 1.00 98.25 79 ARG A O 1
ATOM 606 N N . SER A 1 80 ? 9.160 -5.151 -13.432 1.00 97.69 80 SER A N 1
ATOM 607 C CA . SER A 1 80 ? 8.690 -5.616 -14.740 1.00 97.69 80 SER A CA 1
ATOM 608 C C . SER A 1 80 ? 9.053 -7.070 -15.051 1.00 97.69 80 SER A C 1
ATOM 610 O O . SER A 1 80 ? 8.437 -7.664 -15.926 1.00 97.69 80 SER A O 1
ATOM 612 N N . ASP A 1 81 ? 10.065 -7.622 -14.379 1.00 97.31 81 ASP A N 1
ATOM 613 C CA . ASP A 1 81 ? 10.570 -8.985 -14.571 1.00 97.31 81 ASP A CA 1
ATOM 614 C C . ASP A 1 81 ? 10.220 -9.939 -13.414 1.00 97.31 81 ASP A C 1
ATOM 616 O O . ASP A 1 81 ? 10.704 -11.067 -13.379 1.00 97.31 81 ASP A O 1
ATOM 620 N N . GLU A 1 82 ? 9.371 -9.506 -12.477 1.00 97.75 82 GLU A N 1
ATOM 621 C CA . GLU A 1 82 ? 8.801 -10.362 -11.431 1.00 97.75 82 GLU A CA 1
ATOM 622 C C . GLU A 1 82 ? 7.370 -10.779 -11.799 1.00 97.75 82 GLU A C 1
ATOM 624 O O . GLU A 1 82 ? 6.641 -10.032 -12.460 1.00 97.75 82 GLU A O 1
ATOM 629 N N . ASP A 1 83 ? 6.942 -11.944 -11.314 1.00 98.19 83 ASP A N 1
ATOM 630 C CA . ASP A 1 83 ? 5.629 -12.520 -11.611 1.00 98.19 83 ASP A CA 1
ATOM 631 C C . ASP A 1 83 ? 4.468 -11.621 -11.139 1.00 98.19 83 ASP A C 1
ATOM 633 O O . ASP A 1 83 ? 4.351 -11.269 -9.961 1.00 98.19 83 ASP A O 1
ATOM 637 N N . ALA A 1 84 ? 3.595 -11.253 -12.079 1.00 98.19 84 ALA A N 1
ATOM 638 C CA . ALA A 1 84 ? 2.386 -10.483 -11.810 1.00 98.19 84 ALA A CA 1
ATOM 639 C C . ALA A 1 84 ? 1.351 -11.286 -11.015 1.00 98.19 84 ALA A C 1
ATOM 641 O O . ALA A 1 84 ? 0.679 -10.723 -10.149 1.00 98.19 84 ALA A O 1
ATOM 642 N N . GLN A 1 85 ? 1.243 -12.598 -11.255 1.00 98.31 85 GLN A N 1
ATOM 643 C CA . GLN A 1 85 ? 0.266 -13.429 -10.559 1.00 98.31 85 GLN A CA 1
ATOM 644 C C . GLN A 1 85 ? 0.596 -13.522 -9.069 1.00 98.31 85 GLN A C 1
ATOM 646 O O . GLN A 1 85 ? -0.290 -13.348 -8.240 1.00 98.31 85 GLN A O 1
ATOM 651 N N . GLN A 1 86 ? 1.878 -13.657 -8.719 1.00 98.31 86 GLN A N 1
ATOM 652 C CA . GLN A 1 86 ? 2.325 -13.619 -7.327 1.00 98.31 86 GLN A CA 1
ATOM 653 C C . GLN A 1 86 ? 1.910 -12.320 -6.607 1.00 98.31 86 GLN A C 1
ATOM 655 O O . GLN A 1 86 ? 1.504 -12.356 -5.442 1.00 98.31 86 GLN A O 1
ATOM 660 N N . ARG A 1 87 ? 1.983 -11.164 -7.284 1.00 98.62 87 ARG A N 1
ATOM 661 C CA . ARG A 1 87 ? 1.538 -9.881 -6.712 1.00 98.62 87 ARG A CA 1
ATOM 662 C C . ARG A 1 87 ? 0.022 -9.832 -6.543 1.00 98.62 87 ARG A C 1
ATOM 664 O O . ARG A 1 87 ? -0.448 -9.396 -5.493 1.00 98.62 87 ARG A O 1
ATOM 671 N N . LEU A 1 88 ? -0.729 -10.288 -7.544 1.00 98.56 88 LEU A N 1
ATOM 672 C CA . LEU A 1 88 ? -2.192 -10.350 -7.495 1.00 98.56 88 LEU A CA 1
ATOM 673 C C . LEU A 1 88 ? -2.689 -11.288 -6.391 1.00 98.56 88 LEU A C 1
ATOM 675 O O . LEU A 1 88 ? -3.594 -10.915 -5.647 1.00 98.56 88 LEU A O 1
ATOM 679 N N . ASP A 1 89 ? -2.064 -12.453 -6.229 1.00 98.69 89 ASP A N 1
ATOM 680 C CA . ASP A 1 89 ? -2.402 -13.419 -5.182 1.00 98.69 89 ASP A CA 1
ATOM 681 C C . ASP A 1 89 ? -2.143 -12.839 -3.788 1.00 98.69 89 ASP A C 1
ATOM 683 O O . ASP A 1 89 ? -2.994 -12.944 -2.904 1.00 98.69 89 ASP A O 1
ATOM 687 N N . MET A 1 90 ? -1.014 -12.146 -3.602 1.00 98.69 90 MET A N 1
ATOM 688 C CA . MET A 1 90 ? -0.719 -11.450 -2.349 1.00 98.69 90 MET A CA 1
ATOM 689 C C . MET A 1 90 ? -1.746 -10.346 -2.058 1.00 98.69 90 MET A C 1
ATOM 691 O O . MET A 1 90 ? -2.224 -10.225 -0.932 1.00 98.69 90 MET A O 1
ATOM 695 N N . VAL A 1 91 ? -2.122 -9.542 -3.057 1.00 98.75 91 VAL A N 1
ATOM 696 C CA . VAL A 1 91 ? -3.150 -8.507 -2.871 1.00 98.75 91 VAL A CA 1
ATOM 697 C C . VAL A 1 91 ? -4.511 -9.124 -2.556 1.00 98.75 91 VAL A C 1
ATOM 699 O O . VAL A 1 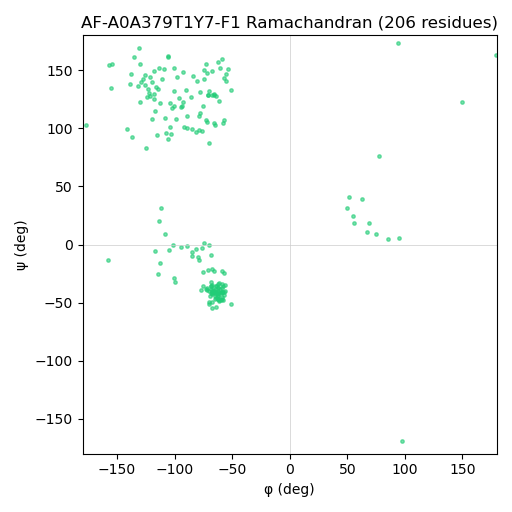91 ? -5.214 -8.619 -1.683 1.00 98.75 91 VAL A O 1
ATOM 702 N N . LYS A 1 92 ? -4.871 -10.234 -3.203 1.00 98.69 92 LYS A N 1
ATOM 703 C CA . LYS A 1 92 ? -6.108 -10.963 -2.915 1.00 98.69 92 LYS A CA 1
ATOM 704 C C . LYS A 1 92 ? -6.133 -11.472 -1.472 1.00 98.69 92 LYS A C 1
ATOM 706 O O . LYS A 1 92 ? -7.107 -11.212 -0.769 1.00 98.69 92 LYS A O 1
ATOM 711 N N . GLU A 1 93 ? -5.058 -12.114 -1.012 1.00 98.75 93 GLU A N 1
ATOM 712 C CA . GLU A 1 93 ? -4.931 -12.575 0.378 1.00 98.75 93 GLU A CA 1
ATOM 713 C C . GLU A 1 93 ? -5.085 -11.404 1.366 1.00 98.75 93 GLU A C 1
ATOM 715 O O . GLU A 1 93 ? -5.806 -11.488 2.362 1.00 98.75 93 GLU A O 1
ATOM 720 N N . PHE A 1 94 ? -4.453 -10.269 1.064 1.00 98.81 94 PHE A N 1
ATOM 721 C CA . PHE A 1 94 ? -4.548 -9.065 1.882 1.00 98.81 94 PHE A CA 1
ATOM 722 C C . PHE A 1 94 ? -5.959 -8.459 1.905 1.00 98.81 94 PHE A C 1
ATOM 724 O O . PHE A 1 94 ? -6.432 -8.038 2.965 1.00 98.81 94 PHE A O 1
ATOM 731 N N . ASN A 1 95 ? -6.656 -8.441 0.769 1.00 98.69 95 ASN A N 1
ATOM 732 C CA . ASN A 1 95 ? -8.042 -7.983 0.694 1.00 98.69 95 ASN A CA 1
ATOM 733 C C . ASN A 1 95 ? -8.956 -8.872 1.540 1.00 98.69 95 ASN A C 1
ATOM 735 O O . ASN A 1 95 ? -9.721 -8.357 2.353 1.00 98.69 95 ASN A O 1
ATOM 739 N N . GLU A 1 96 ? -8.821 -10.195 1.424 1.00 98.69 96 GLU A N 1
ATOM 740 C CA . GLU A 1 96 ? -9.579 -11.157 2.230 1.00 98.69 96 GLU A CA 1
ATOM 741 C C . GLU A 1 96 ? -9.314 -10.971 3.730 1.00 98.69 96 GLU A C 1
ATOM 743 O O . GLU A 1 96 ? -10.260 -10.954 4.525 1.00 98.69 96 GLU A O 1
ATOM 748 N N . LEU A 1 97 ? -8.057 -10.738 4.129 1.00 98.56 97 LEU A N 1
ATOM 749 C CA . LEU A 1 97 ? -7.694 -10.405 5.508 1.00 98.56 97 LEU A CA 1
ATOM 750 C C . LEU A 1 97 ? -8.406 -9.131 5.986 1.00 98.56 97 LEU A C 1
ATOM 752 O O . LEU A 1 97 ? -8.950 -9.108 7.090 1.00 98.56 97 LEU A O 1
ATOM 756 N N . CYS A 1 98 ? -8.446 -8.075 5.176 1.00 98.69 98 CYS A N 1
ATOM 757 C CA . CYS A 1 98 ? -9.110 -6.825 5.547 1.00 98.69 98 CYS A CA 1
ATOM 758 C C . CYS A 1 98 ? -10.631 -6.998 5.643 1.00 98.69 98 CYS A C 1
ATOM 760 O O . CYS A 1 98 ? -11.237 -6.715 6.681 1.00 98.69 98 CYS A O 1
ATOM 762 N N . HIS A 1 99 ? -11.252 -7.495 4.575 1.00 98.56 99 HIS A N 1
ATOM 763 C CA . HIS A 1 99 ? -12.703 -7.520 4.410 1.00 98.56 99 HIS A CA 1
ATOM 764 C C . HIS A 1 99 ? -13.381 -8.503 5.358 1.00 98.56 99 HIS A C 1
ATOM 766 O O . HIS A 1 99 ? -14.395 -8.153 5.962 1.00 98.56 99 HIS A O 1
ATOM 772 N N . SER A 1 100 ? -12.790 -9.681 5.582 1.00 98.25 100 SER A N 1
ATOM 773 C CA . SER A 1 100 ? -13.319 -10.665 6.545 1.00 98.25 100 SER A CA 1
ATOM 774 C C . SER A 1 100 ? -13.261 -10.160 7.992 1.00 98.25 100 SER A C 1
ATOM 776 O O . SER A 1 100 ? -14.058 -10.565 8.838 1.00 98.25 100 SER A O 1
ATOM 778 N N . ASN A 1 101 ? -12.378 -9.197 8.267 1.00 98.38 101 ASN A N 1
ATOM 779 C CA . ASN A 1 101 ? -12.304 -8.498 9.541 1.00 98.38 101 ASN A CA 1
ATOM 780 C C . ASN A 1 101 ? -13.099 -7.185 9.533 1.00 98.38 101 ASN A C 1
ATOM 782 O O . ASN A 1 101 ? -13.191 -6.535 10.566 1.00 98.38 101 ASN A O 1
ATOM 786 N N . GLY A 1 102 ? -13.733 -6.774 8.433 1.00 97.94 102 GLY A N 1
ATOM 787 C CA . GLY A 1 102 ? -14.440 -5.493 8.316 1.00 97.94 102 GLY A CA 1
ATOM 788 C C . GLY A 1 102 ? -13.523 -4.273 8.467 1.00 97.94 102 GLY A C 1
ATOM 789 O O . GLY A 1 102 ? -13.898 -3.302 9.127 1.00 97.94 102 GLY A O 1
ATOM 790 N N . LEU A 1 103 ? -12.317 -4.366 7.909 1.00 98.50 103 LEU A N 1
ATOM 791 C CA . LEU A 1 103 ? -11.344 -3.291 7.724 1.00 98.50 103 LEU A CA 1
ATOM 792 C C . LEU A 1 103 ? -11.265 -2.949 6.230 1.00 98.50 103 LEU A C 1
ATOM 794 O O . LEU A 1 103 ? -11.464 -3.819 5.385 1.00 98.50 103 LEU A O 1
ATOM 798 N N . LEU A 1 104 ? -10.944 -1.697 5.904 1.00 98.44 104 LEU A N 1
ATOM 799 C CA . LEU A 1 104 ? -10.637 -1.306 4.525 1.00 98.44 104 LEU A CA 1
ATOM 800 C C . LEU A 1 104 ? -9.240 -1.803 4.122 1.00 98.44 104 LEU A C 1
ATOM 802 O O . LEU A 1 104 ? -8.300 -1.744 4.920 1.00 98.44 104 LEU A O 1
ATOM 806 N N . SER A 1 105 ? -9.103 -2.227 2.872 1.00 98.38 105 SER A N 1
ATOM 807 C CA . SER A 1 105 ? -7.845 -2.610 2.236 1.00 98.38 105 SER A CA 1
ATOM 808 C C . SER A 1 105 ? -7.220 -1.427 1.496 1.00 98.38 105 SER A C 1
ATOM 810 O O . SER A 1 105 ? -7.827 -0.841 0.599 1.00 98.38 105 SER A O 1
ATOM 812 N N . ILE A 1 106 ? -5.986 -1.070 1.854 1.00 98.38 106 ILE A N 1
ATOM 813 C CA . ILE A 1 106 ? -5.200 -0.041 1.165 1.00 98.38 106 ILE A CA 1
ATOM 814 C C . ILE A 1 106 ? -3.954 -0.687 0.569 1.00 98.38 106 ILE A C 1
ATOM 816 O O . ILE A 1 106 ? -3.061 -1.091 1.310 1.00 98.38 106 ILE A O 1
ATOM 820 N N . ILE A 1 107 ? -3.830 -0.710 -0.754 1.00 98.31 107 ILE A N 1
ATOM 821 C CA . ILE A 1 107 ? -2.586 -1.134 -1.405 1.00 98.31 107 ILE A CA 1
ATOM 822 C C . ILE A 1 107 ? -1.741 0.075 -1.797 1.00 98.31 107 ILE A C 1
ATOM 824 O O . ILE A 1 107 ? -2.253 1.123 -2.196 1.00 98.31 107 ILE A O 1
ATOM 828 N N . GLU A 1 108 ? -0.427 -0.072 -1.686 1.00 98.06 108 GLU A N 1
ATOM 829 C CA . GLU A 1 108 ? 0.564 0.907 -2.115 1.00 98.06 108 GLU A CA 1
ATOM 830 C C . GLU A 1 108 ? 1.556 0.260 -3.083 1.00 98.06 108 GLU A C 1
ATOM 832 O O . GLU A 1 108 ? 2.634 -0.171 -2.661 1.00 98.06 108 GLU A O 1
ATOM 837 N N . PRO A 1 109 ? 1.216 0.158 -4.378 1.00 98.06 109 PRO A N 1
ATOM 838 C CA . PRO A 1 109 ? 2.183 -0.277 -5.369 1.00 98.06 109 PRO A CA 1
ATOM 839 C C . PRO A 1 109 ? 3.315 0.739 -5.520 1.00 98.06 109 PRO A C 1
ATOM 841 O O . PRO A 1 109 ? 3.071 1.937 -5.689 1.00 98.06 109 PRO A O 1
ATOM 844 N N . VAL A 1 110 ? 4.554 0.252 -5.456 1.00 98.06 110 VAL A N 1
ATOM 845 C CA . VAL A 1 110 ? 5.775 1.053 -5.601 1.00 98.06 110 VAL A CA 1
ATOM 846 C C . VAL A 1 110 ? 6.686 0.397 -6.615 1.00 98.06 110 VAL A C 1
ATOM 848 O O . VAL A 1 110 ? 7.091 -0.756 -6.451 1.00 98.06 110 VAL A O 1
ATOM 851 N N . VAL A 1 111 ? 7.032 1.146 -7.655 1.00 98.06 111 VAL A N 1
ATOM 852 C CA . VAL A 1 111 ? 7.828 0.620 -8.756 1.00 98.06 111 VAL A CA 1
ATOM 853 C C . VAL A 1 111 ? 9.303 0.591 -8.396 1.00 98.06 111 VAL A C 1
ATOM 855 O O . VAL A 1 111 ? 9.844 1.505 -7.765 1.00 98.06 111 VAL A O 1
ATOM 858 N N . ARG A 1 112 ? 9.981 -0.471 -8.814 1.00 97.62 112 ARG A N 1
ATOM 859 C CA . ARG A 1 112 ? 11.426 -0.641 -8.680 1.00 97.62 112 ARG A CA 1
ATOM 860 C C . ARG A 1 112 ? 12.027 -1.043 -10.030 1.00 97.62 112 ARG A C 1
ATOM 862 O O . ARG A 1 112 ? 11.316 -1.611 -10.859 1.00 97.62 112 ARG A O 1
ATOM 869 N N . PRO A 1 113 ? 13.326 -0.768 -10.249 1.00 96.88 113 PRO A N 1
ATOM 870 C CA . PRO A 1 113 ? 14.053 -1.345 -11.373 1.00 96.88 113 PRO A CA 1
ATOM 871 C C . PRO A 1 113 ? 13.931 -2.879 -11.392 1.00 96.88 113 PRO A C 1
ATOM 873 O O . PRO A 1 113 ? 13.781 -3.474 -10.314 1.00 96.88 113 PRO A O 1
ATOM 876 N N . PRO A 1 114 ? 14.004 -3.508 -12.579 1.00 97.25 114 PRO A N 1
ATOM 877 C CA . PRO A 1 114 ? 13.970 -4.962 -12.702 1.00 97.25 114 PRO A CA 1
ATOM 878 C C . PRO A 1 114 ? 15.119 -5.628 -11.932 1.00 97.25 114 PRO A C 1
ATOM 880 O O . PRO A 1 114 ? 16.129 -4.993 -11.619 1.00 97.25 114 PRO A O 1
ATOM 883 N N . ARG A 1 115 ? 14.972 -6.917 -11.617 1.00 94.88 115 ARG A N 1
ATOM 884 C CA . ARG A 1 115 ? 16.041 -7.730 -11.011 1.00 94.88 115 ARG A CA 1
ATOM 885 C C . ARG A 1 115 ? 17.205 -7.922 -11.972 1.00 94.88 115 ARG A C 1
ATOM 887 O O . ARG A 1 115 ? 18.359 -7.918 -11.545 1.00 94.88 115 ARG A O 1
ATOM 894 N N . CYS A 1 116 ? 16.905 -8.097 -13.254 1.00 94.88 116 CYS A N 1
ATOM 895 C CA . CYS A 1 116 ? 17.886 -8.287 -14.309 1.00 94.88 116 CYS A CA 1
ATOM 896 C C . CYS A 1 116 ? 17.736 -7.217 -15.400 1.00 94.88 116 CYS A C 1
ATOM 898 O O . CYS A 1 116 ? 16.658 -7.003 -15.949 1.00 94.88 116 CYS A O 1
ATOM 900 N N . GLY A 1 117 ? 18.854 -6.584 -15.757 1.00 93.44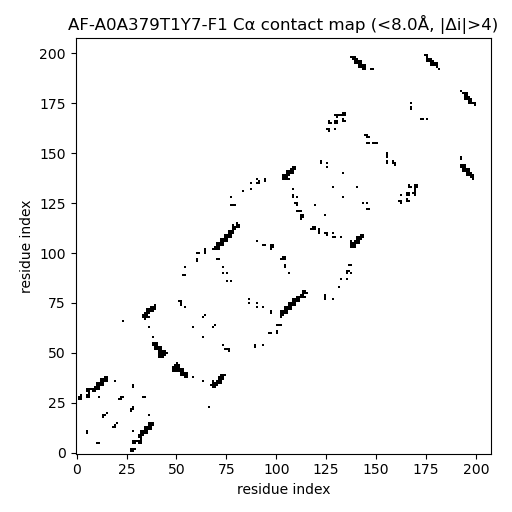 117 GLY A N 1
ATOM 901 C CA . GLY A 1 117 ? 18.903 -5.508 -16.750 1.00 93.44 117 GLY A CA 1
ATOM 902 C C . GLY A 1 117 ? 18.809 -4.105 -16.142 1.00 93.44 117 GLY A C 1
ATOM 903 O O . GLY A 1 117 ? 18.616 -3.931 -14.943 1.00 93.44 117 GLY A O 1
ATOM 904 N N . ASP A 1 118 ? 18.990 -3.093 -16.989 1.00 92.12 118 ASP A N 1
ATOM 905 C CA . ASP A 1 118 ? 19.092 -1.675 -16.611 1.00 92.12 118 ASP A CA 1
ATOM 906 C C . ASP A 1 118 ? 17.962 -0.799 -17.184 1.00 92.12 118 ASP A C 1
ATOM 908 O O . ASP A 1 118 ? 17.838 0.380 -16.847 1.00 92.12 118 ASP A O 1
ATOM 912 N N . LYS A 1 119 ? 17.104 -1.371 -18.036 1.00 94.94 119 LYS A N 1
ATOM 913 C CA . LYS A 1 119 ? 15.974 -0.666 -18.643 1.00 94.94 119 LYS A CA 1
ATOM 914 C C . LYS A 1 119 ? 14.882 -0.431 -17.608 1.00 94.94 119 LYS A C 1
ATOM 916 O O . LYS A 1 119 ? 14.148 -1.347 -17.247 1.00 94.94 119 LYS A O 1
ATOM 921 N N . PHE A 1 120 ? 14.739 0.818 -17.179 1.00 97.38 120 PHE A N 1
ATOM 922 C CA . PHE A 1 120 ? 13.701 1.221 -16.240 1.00 97.38 120 PHE A CA 1
ATOM 923 C C . PHE A 1 120 ? 13.133 2.598 -16.596 1.00 97.38 120 PHE A C 1
ATOM 925 O O . PHE A 1 120 ? 13.708 3.634 -16.264 1.00 97.38 120 PHE A O 1
ATOM 932 N N . ASP A 1 121 ? 11.973 2.605 -17.255 1.00 97.62 121 ASP A N 1
ATOM 933 C CA . ASP A 1 121 ? 11.124 3.793 -17.349 1.00 97.62 121 ASP A CA 1
ATOM 934 C C . ASP A 1 121 ? 10.158 3.790 -16.162 1.00 97.62 121 ASP A C 1
ATOM 936 O O . ASP A 1 121 ? 9.146 3.086 -16.155 1.00 97.62 121 ASP A O 1
ATOM 940 N N . ARG A 1 122 ? 10.486 4.587 -15.142 1.00 97.19 122 ARG A N 1
ATOM 941 C CA . ARG A 1 122 ? 9.679 4.706 -13.925 1.00 97.19 122 ARG A CA 1
ATOM 942 C C . ARG A 1 122 ? 8.240 5.129 -14.216 1.00 97.19 122 ARG A C 1
ATOM 944 O O . ARG A 1 122 ? 7.319 4.637 -13.571 1.00 97.19 122 ARG A O 1
ATOM 951 N N . GLU A 1 123 ? 8.035 6.068 -15.134 1.00 96.44 123 GLU A N 1
ATOM 952 C CA . GLU A 1 123 ? 6.706 6.626 -15.380 1.00 96.44 123 GLU A CA 1
ATOM 953 C C . GLU A 1 123 ? 5.823 5.598 -16.085 1.00 96.44 123 GLU A C 1
ATOM 955 O O . GLU A 1 123 ? 4.659 5.434 -15.721 1.00 96.44 123 GLU A O 1
ATOM 960 N N . GLN A 1 124 ? 6.392 4.846 -17.029 1.00 97.50 124 GLN A N 1
ATOM 961 C CA . GLN A 1 124 ? 5.697 3.731 -17.661 1.00 97.50 124 GLN A CA 1
ATOM 962 C C . GLN A 1 124 ? 5.440 2.586 -16.669 1.00 97.50 124 GLN A C 1
ATOM 964 O O . GLN A 1 124 ? 4.323 2.076 -16.622 1.00 97.50 124 GLN A O 1
ATOM 969 N N . ALA A 1 125 ? 6.400 2.265 -15.797 1.00 98.00 125 ALA A N 1
ATOM 970 C CA . ALA A 1 125 ? 6.213 1.273 -14.738 1.00 98.00 125 ALA A CA 1
ATOM 971 C C . ALA A 1 125 ? 5.052 1.638 -13.794 1.00 98.00 125 ALA A C 1
ATOM 973 O O . ALA A 1 125 ? 4.266 0.770 -13.427 1.00 98.00 125 ALA A O 1
ATOM 974 N N . ILE A 1 126 ? 4.894 2.919 -13.424 1.00 97.12 126 ILE A N 1
ATOM 975 C CA . ILE A 1 126 ? 3.771 3.371 -12.578 1.00 97.12 126 ILE A CA 1
ATOM 976 C C . ILE A 1 126 ? 2.433 3.130 -13.284 1.00 97.12 126 ILE A C 1
ATOM 978 O O . ILE A 1 126 ? 1.458 2.719 -12.653 1.00 97.12 126 ILE A O 1
ATOM 982 N N . ILE A 1 127 ? 2.380 3.388 -14.594 1.00 96.75 127 ILE A N 1
ATOM 983 C CA . ILE A 1 127 ? 1.193 3.137 -15.414 1.00 96.75 127 ILE A CA 1
ATOM 984 C C . ILE A 1 127 ? 0.885 1.641 -15.492 1.00 96.75 127 ILE A C 1
ATOM 986 O O . ILE A 1 127 ? -0.276 1.263 -15.360 1.00 96.75 127 ILE A O 1
ATOM 990 N N . ASP A 1 128 ? 1.892 0.798 -15.697 1.00 97.31 128 ASP A N 1
ATOM 991 C CA . ASP A 1 128 ? 1.686 -0.641 -15.853 1.00 97.31 128 ASP A CA 1
ATOM 992 C C . ASP A 1 128 ? 1.318 -1.316 -14.527 1.00 97.31 128 ASP A C 1
ATOM 994 O O . ASP A 1 128 ? 0.374 -2.104 -14.500 1.00 97.31 128 ASP A O 1
ATOM 998 N N . ALA A 1 129 ? 1.91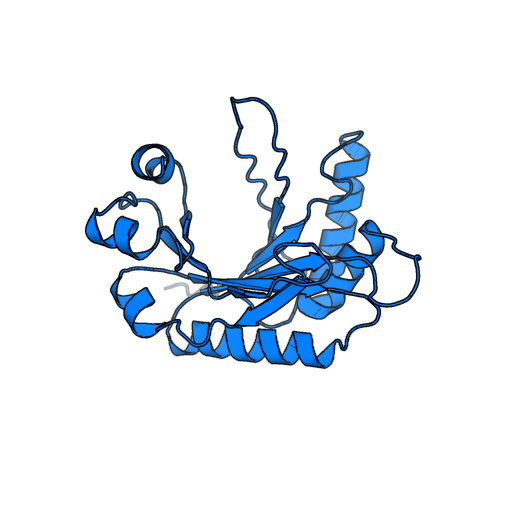4 -0.893 -13.409 1.00 97.38 129 ALA A N 1
ATOM 999 C CA . ALA A 1 129 ? 1.470 -1.291 -12.073 1.00 97.38 129 ALA A CA 1
ATOM 1000 C C . ALA A 1 129 ? 0.004 -0.900 -11.810 1.00 97.38 129 ALA A C 1
ATOM 1002 O O . ALA A 1 129 ? -0.759 -1.688 -11.258 1.00 97.38 129 ALA A O 1
ATOM 1003 N N . ALA A 1 130 ? -0.418 0.296 -12.241 1.00 95.69 130 ALA A N 1
ATOM 1004 C CA . ALA A 1 130 ? -1.803 0.741 -12.089 1.00 95.69 130 ALA A CA 1
ATOM 1005 C C . ALA A 1 130 ? -2.789 -0.042 -12.967 1.00 95.69 130 ALA A C 1
ATOM 1007 O O . ALA A 1 130 ? -3.930 -0.232 -12.554 1.00 95.69 130 ALA A O 1
ATOM 1008 N N . LYS A 1 131 ? -2.374 -0.502 -14.153 1.00 95.38 131 LYS A N 1
ATOM 1009 C CA . LYS A 1 131 ? -3.196 -1.401 -14.979 1.00 95.38 131 LYS A CA 1
ATOM 1010 C C . LYS A 1 131 ? -3.343 -2.777 -14.337 1.00 95.38 131 LYS A C 1
ATOM 1012 O O . LYS A 1 131 ? -4.427 -3.338 -14.371 1.00 95.38 131 LYS A O 1
ATOM 1017 N N . GLU A 1 132 ? -2.257 -3.303 -13.774 1.00 96.81 132 GLU A N 1
ATOM 1018 C CA . GLU A 1 132 ? -2.225 -4.630 -13.155 1.00 96.81 132 GLU A CA 1
ATOM 1019 C C . GLU A 1 132 ? -3.026 -4.669 -11.847 1.00 96.81 132 GLU A C 1
ATOM 1021 O O . GLU A 1 132 ? -3.860 -5.544 -11.652 1.00 96.81 132 GLU A O 1
ATOM 1026 N N . LEU A 1 133 ? -2.792 -3.707 -10.952 1.00 96.31 133 LEU A N 1
ATOM 1027 C CA . LEU A 1 133 ? -3.291 -3.746 -9.574 1.00 96.31 133 LEU A CA 1
ATOM 1028 C C . LEU A 1 133 ? -4.475 -2.798 -9.330 1.00 96.31 133 LEU A C 1
ATOM 1030 O O . LEU A 1 133 ? -5.029 -2.780 -8.229 1.00 96.31 133 LEU A O 1
ATOM 1034 N N . GLY A 1 134 ? -4.859 -1.990 -10.323 1.00 92.69 134 GLY A N 1
ATOM 1035 C CA . GLY A 1 134 ? -5.881 -0.950 -10.184 1.00 92.69 134 GLY A CA 1
ATOM 1036 C C . GLY A 1 134 ? -7.271 -1.480 -9.835 1.00 92.69 134 GLY A C 1
ATOM 1037 O O . GLY A 1 134 ? -7.972 -0.839 -9.053 1.00 92.69 134 GLY A O 1
ATOM 1038 N N . ASP A 1 135 ? -7.619 -2.663 -10.349 1.00 93.56 135 ASP A N 1
ATOM 1039 C CA . ASP A 1 135 ? -8.899 -3.354 -10.117 1.00 93.56 135 ASP A CA 1
ATOM 1040 C C . ASP A 1 135 ? -8.741 -4.640 -9.293 1.00 93.56 135 ASP A C 1
ATOM 1042 O O . ASP A 1 135 ? -9.459 -5.621 -9.440 1.00 93.56 135 ASP A O 1
ATOM 1046 N N . SER A 1 136 ? -7.756 -4.657 -8.400 1.00 94.44 136 SER A N 1
ATOM 1047 C CA . SER A 1 136 ? -7.441 -5.831 -7.577 1.00 94.44 136 SER A CA 1
ATOM 1048 C C . SER A 1 136 ? -8.436 -6.092 -6.434 1.00 94.44 136 SER A C 1
ATOM 1050 O O . SER A 1 136 ? -8.238 -7.021 -5.656 1.00 94.44 136 SER A O 1
ATOM 1052 N N . GLY A 1 137 ? -9.488 -5.277 -6.295 1.00 94.12 137 GLY A N 1
ATOM 1053 C CA . GLY A 1 137 ? -10.482 -5.370 -5.216 1.00 94.12 137 GLY A CA 1
ATOM 1054 C C . GLY A 1 137 ? -10.113 -4.645 -3.914 1.00 94.12 137 GLY A C 1
ATOM 1055 O O . GLY A 1 137 ? -10.861 -4.729 -2.943 1.00 94.12 137 GLY A O 1
ATOM 1056 N N . ALA A 1 138 ? -8.990 -3.920 -3.869 1.00 95.38 138 ALA A N 1
ATOM 1057 C CA . ALA A 1 138 ? -8.636 -3.078 -2.723 1.00 95.38 138 ALA A CA 1
ATOM 1058 C C . ALA A 1 138 ? -9.523 -1.820 -2.645 1.00 95.38 138 ALA A C 1
ATOM 1060 O O . ALA A 1 138 ? -9.883 -1.251 -3.673 1.00 95.38 138 ALA A O 1
ATOM 1061 N N . ASP A 1 139 ? -9.807 -1.323 -1.437 1.00 95.88 139 ASP A N 1
ATOM 1062 C CA . ASP A 1 139 ? -10.649 -0.135 -1.200 1.00 95.88 139 ASP A CA 1
ATOM 1063 C C . ASP A 1 139 ? -9.921 1.193 -1.440 1.00 95.88 139 ASP A C 1
ATOM 1065 O O . ASP A 1 139 ? -10.534 2.265 -1.457 1.00 95.88 139 ASP A O 1
ATOM 1069 N N . LEU A 1 140 ? -8.594 1.169 -1.554 1.00 94.44 140 LEU A N 1
ATOM 1070 C CA . LEU A 1 140 ? -7.801 2.362 -1.809 1.00 94.44 140 LEU A CA 1
ATOM 1071 C C . LEU A 1 140 ? -6.476 2.007 -2.480 1.00 94.44 140 LEU A C 1
ATOM 1073 O O . LEU A 1 140 ? -5.737 1.142 -2.016 1.00 94.44 140 LEU A O 1
ATOM 1077 N N . TYR A 1 141 ? -6.136 2.770 -3.515 1.00 94.88 141 TYR A N 1
ATOM 1078 C CA . TYR A 1 141 ? -4.872 2.686 -4.232 1.00 94.88 141 TYR A CA 1
ATOM 1079 C C . TYR A 1 141 ? -4.004 3.913 -3.911 1.00 94.88 141 TYR A C 1
ATOM 1081 O O . TYR A 1 141 ? -4.294 5.050 -4.313 1.00 94.88 141 TYR A O 1
ATOM 1089 N N . LYS A 1 142 ? -2.931 3.703 -3.147 1.00 95.06 142 LYS A N 1
ATOM 1090 C CA . LYS A 1 142 ? -1.932 4.722 -2.804 1.00 95.06 142 LYS A CA 1
ATOM 1091 C C . LYS A 1 142 ? -0.788 4.642 -3.811 1.00 95.06 142 LYS A C 1
ATOM 1093 O O . LYS A 1 142 ? -0.130 3.621 -3.922 1.00 95.06 142 LYS A O 1
ATOM 1098 N N . VAL A 1 143 ? -0.551 5.724 -4.545 1.00 93.69 143 VAL A N 1
ATOM 1099 C CA . VAL A 1 143 ? 0.357 5.717 -5.699 1.00 93.69 143 VAL A CA 1
ATOM 1100 C C . VAL A 1 143 ? 1.432 6.781 -5.601 1.00 93.69 143 VAL A C 1
ATOM 1102 O O . VAL A 1 143 ? 1.200 7.890 -5.099 1.00 93.69 143 VAL A O 1
ATOM 1105 N N . GLU A 1 144 ? 2.604 6.445 -6.126 1.00 93.62 144 GLU A N 1
ATOM 1106 C CA . GLU A 1 144 ? 3.682 7.391 -6.375 1.00 93.62 144 GLU A CA 1
ATOM 1107 C C . GLU A 1 144 ? 3.204 8.559 -7.246 1.00 93.62 144 GLU A C 1
ATOM 1109 O O . GLU A 1 144 ? 2.453 8.383 -8.207 1.00 93.62 144 GLU A O 1
ATOM 1114 N N 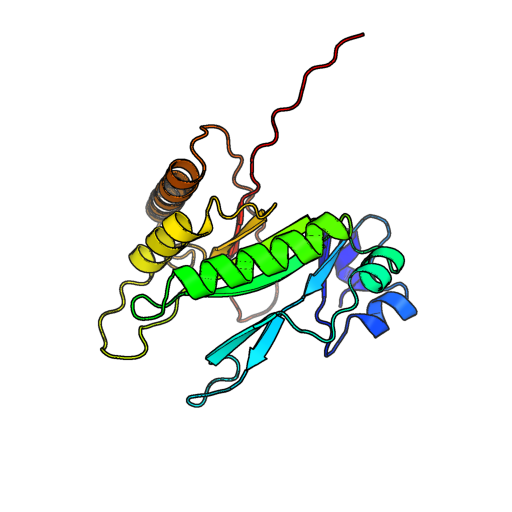. MET A 1 145 ? 3.653 9.779 -6.944 1.00 92.50 145 MET A N 1
ATOM 1115 C CA . MET A 1 145 ? 3.402 10.903 -7.841 1.00 92.50 145 MET A CA 1
ATOM 1116 C C . MET A 1 145 ? 4.252 10.760 -9.119 1.00 92.50 145 MET A C 1
ATOM 1118 O O . MET A 1 145 ? 5.482 10.625 -9.020 1.00 92.50 145 MET A O 1
ATOM 1122 N N . PRO A 1 146 ? 3.634 10.864 -10.311 1.00 91.44 146 PRO A N 1
ATOM 1123 C CA . PRO A 1 146 ? 4.364 10.973 -11.568 1.00 91.44 146 PRO A CA 1
ATOM 1124 C C . PRO A 1 146 ? 5.349 12.149 -11.564 1.00 91.44 146 PRO A C 1
ATOM 1126 O O . PRO A 1 146 ? 5.093 13.185 -10.933 1.00 91.44 146 PRO A O 1
ATOM 1129 N N . LEU A 1 147 ? 6.479 11.994 -12.254 1.00 92.75 147 LEU A N 1
ATOM 1130 C CA . LEU A 1 147 ? 7.541 13.002 -12.390 1.00 92.75 147 LEU A CA 1
ATOM 1131 C C . LEU A 1 147 ? 8.084 13.516 -11.043 1.00 92.75 147 LEU A C 1
ATOM 1133 O O . LEU A 1 147 ? 8.560 14.648 -10.932 1.00 92.75 147 LEU A O 1
ATOM 1137 N N . TYR A 1 148 ? 7.954 12.720 -9.977 1.00 92.00 148 TYR A N 1
ATOM 1138 C CA . TYR A 1 148 ? 8.287 13.098 -8.597 1.00 92.00 148 TYR A CA 1
ATOM 1139 C C . TYR A 1 148 ? 7.568 14.365 -8.095 1.00 92.00 148 TYR A C 1
ATOM 1141 O O . TYR A 1 148 ? 8.009 14.997 -7.133 1.00 92.00 148 TYR A O 1
ATOM 1149 N N . GLY A 1 149 ? 6.476 14.775 -8.751 1.00 91.00 149 GLY A N 1
ATOM 1150 C CA . GLY A 1 149 ? 5.811 16.045 -8.464 1.00 91.00 149 GLY A CA 1
ATOM 1151 C C . GLY A 1 149 ? 6.617 17.290 -8.862 1.00 91.00 149 GLY A C 1
ATOM 1152 O O . GLY A 1 149 ? 6.324 18.371 -8.349 1.00 91.00 149 GLY A O 1
ATOM 1153 N N . LYS A 1 150 ? 7.621 17.154 -9.736 1.00 90.00 150 LYS A N 1
ATOM 1154 C CA . LYS A 1 150 ? 8.477 18.242 -10.231 1.00 90.00 150 LYS A CA 1
ATOM 1155 C C . LYS A 1 150 ? 8.129 18.617 -11.677 1.00 90.00 150 LYS A C 1
ATOM 1157 O O . LYS A 1 150 ? 7.529 17.831 -12.400 1.00 90.00 150 LYS A O 1
ATOM 1162 N N . GLY A 1 151 ? 8.542 19.812 -12.099 1.00 93.19 151 GLY A N 1
ATOM 1163 C CA . GLY A 1 151 ? 8.294 20.329 -13.450 1.00 93.19 151 GLY A C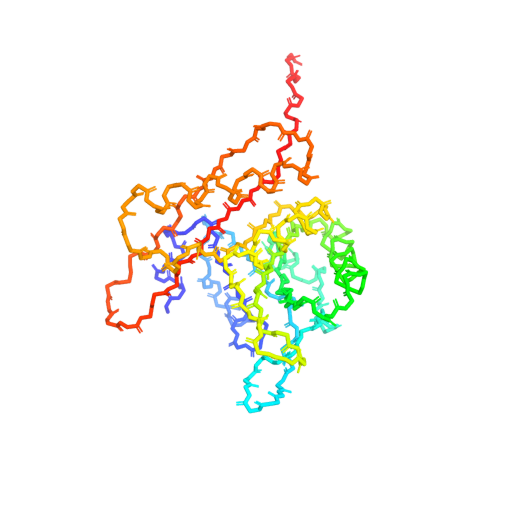A 1
ATOM 1164 C C . GLY A 1 151 ? 7.086 21.262 -13.532 1.00 93.19 151 GLY A C 1
ATOM 1165 O O . GLY A 1 151 ? 6.564 21.722 -12.509 1.00 93.19 151 GLY A O 1
ATOM 1166 N N . ALA A 1 152 ? 6.663 21.580 -14.757 1.00 94.56 152 ALA A N 1
ATOM 1167 C CA . ALA A 1 152 ? 5.555 22.497 -14.971 1.00 94.56 152 ALA A CA 1
ATOM 1168 C C . ALA A 1 152 ? 4.232 21.885 -14.490 1.00 94.56 152 ALA A C 1
ATOM 1170 O O . ALA A 1 152 ? 3.995 20.676 -14.542 1.00 94.56 152 ALA A O 1
ATOM 1171 N N . ARG A 1 153 ? 3.318 22.747 -14.033 1.00 93.19 153 ARG A N 1
ATOM 1172 C CA . ARG A 1 153 ? 1.994 22.315 -13.564 1.00 93.19 153 ARG A CA 1
ATOM 1173 C C . ARG A 1 153 ? 1.214 21.567 -14.653 1.00 93.19 153 ARG A C 1
ATOM 1175 O O . ARG A 1 153 ? 0.478 20.643 -14.311 1.00 93.19 153 ARG A O 1
ATOM 1182 N N . SER A 1 154 ? 1.356 21.975 -15.915 1.00 94.56 154 SER A N 1
ATOM 1183 C CA . SER A 1 154 ? 0.755 21.312 -17.080 1.00 94.56 154 SER A CA 1
ATOM 1184 C C . SER A 1 154 ? 1.224 19.867 -17.198 1.00 94.56 154 SER A C 1
ATOM 1186 O O . SER A 1 154 ? 0.395 18.970 -17.292 1.00 94.56 154 SER A O 1
ATOM 1188 N N . ASP A 1 155 ? 2.527 19.631 -17.084 1.00 92.69 155 ASP A N 1
ATOM 1189 C CA . ASP A 1 155 ? 3.126 18.307 -17.269 1.00 92.69 155 ASP A CA 1
ATOM 1190 C C . ASP A 1 155 ? 2.689 17.363 -16.148 1.00 92.69 155 ASP A C 1
ATOM 1192 O O . ASP A 1 155 ? 2.264 16.234 -16.390 1.00 92.69 155 ASP A O 1
ATOM 1196 N N . LEU A 1 156 ? 2.673 17.868 -14.909 1.00 89.62 156 LEU A N 1
ATOM 1197 C CA . LEU A 1 156 ? 2.156 17.136 -13.753 1.00 89.62 156 LEU A CA 1
ATOM 1198 C C . LEU A 1 156 ? 0.668 16.807 -13.877 1.00 89.62 156 LEU A C 1
ATOM 1200 O O . LEU A 1 156 ? 0.233 15.753 -13.403 1.00 89.62 156 LEU A O 1
ATOM 1204 N N . LEU A 1 157 ? -0.125 17.706 -14.464 1.00 90.81 157 LEU A N 1
ATOM 1205 C CA . LEU A 1 157 ? -1.543 17.467 -14.711 1.00 90.81 157 LEU A CA 1
ATOM 1206 C C . LEU A 1 157 ? -1.724 16.375 -15.767 1.00 90.81 157 LEU A C 1
ATOM 1208 O O . LEU A 1 157 ? -2.440 15.414 -15.493 1.00 90.81 157 LEU A O 1
ATOM 1212 N N . THR A 1 158 ? -1.032 16.481 -16.901 1.00 93.50 158 THR A N 1
ATOM 1213 C CA . THR A 1 158 ? -1.061 15.496 -17.989 1.00 93.50 158 THR A CA 1
ATOM 1214 C C . THR A 1 158 ? -0.637 14.113 -17.497 1.00 93.50 158 THR A C 1
ATOM 1216 O O . THR A 1 158 ? -1.356 13.136 -17.699 1.00 93.50 158 THR A O 1
ATOM 1219 N N . ALA A 1 159 ? 0.473 14.015 -16.760 1.00 91.00 159 ALA A N 1
ATOM 1220 C CA . ALA A 1 159 ? 0.942 12.746 -16.206 1.00 91.00 159 ALA A CA 1
ATOM 1221 C C . ALA A 1 159 ? -0.048 12.160 -15.179 1.00 91.00 159 ALA A C 1
ATOM 1223 O O . ALA A 1 159 ? -0.356 10.968 -15.207 1.00 91.00 159 ALA A O 1
ATOM 1224 N N . SER A 1 160 ? -0.632 13.005 -14.316 1.00 90.00 160 SER A N 1
ATOM 1225 C CA . SER A 1 160 ? -1.670 12.570 -13.367 1.00 90.00 160 SER A CA 1
ATOM 1226 C C . SER A 1 160 ? -2.946 12.089 -14.076 1.00 90.00 160 SER A C 1
ATOM 1228 O O . SER A 1 160 ? -3.602 11.172 -13.588 1.00 90.00 160 SER A O 1
ATOM 1230 N N . GLN A 1 161 ? -3.322 12.702 -15.203 1.00 90.88 161 GLN A N 1
ATOM 1231 C CA . GLN A 1 161 ? -4.469 12.288 -16.021 1.00 90.88 161 GLN A CA 1
ATOM 1232 C C . GLN A 1 161 ? -4.194 10.983 -16.772 1.00 90.88 161 GLN A C 1
ATOM 1234 O O . GLN A 1 161 ? -5.072 10.132 -16.845 1.00 90.88 161 GLN A O 1
ATOM 1239 N N . ARG A 1 162 ? -2.971 10.761 -17.256 1.00 90.81 162 ARG A N 1
ATOM 1240 C CA . ARG A 1 162 ? -2.595 9.476 -17.858 1.00 90.81 162 ARG A CA 1
ATOM 1241 C C . ARG A 1 162 ? -2.682 8.334 -16.843 1.00 90.81 162 ARG A C 1
ATOM 1243 O O . ARG A 1 162 ? -3.257 7.293 -17.146 1.00 90.81 162 ARG A O 1
ATOM 1250 N N . LEU A 1 163 ? -2.189 8.557 -15.623 1.00 88.56 163 LEU A N 1
ATOM 1251 C CA . LEU A 1 163 ? -2.336 7.606 -14.518 1.00 88.56 163 LEU A CA 1
ATOM 1252 C C . LEU A 1 163 ? -3.805 7.386 -14.140 1.00 88.56 163 LEU A C 1
ATOM 1254 O O . LEU A 1 163 ? -4.215 6.246 -13.933 1.00 88.56 163 LEU A O 1
ATOM 1258 N N . LYS A 1 164 ? -4.613 8.457 -14.131 1.00 85.94 164 LYS A N 1
ATOM 1259 C CA . LYS A 1 164 ? -6.070 8.353 -13.966 1.00 85.94 164 LYS A CA 1
ATOM 1260 C C . LYS A 1 164 ? -6.672 7.356 -14.933 1.00 85.94 164 LYS A C 1
ATOM 1262 O O . LYS A 1 164 ? -7.446 6.503 -14.519 1.00 85.94 164 LYS A O 1
ATOM 1267 N N . TRP A 1 165 ? -6.351 7.516 -16.210 1.00 84.00 165 TRP A N 1
ATOM 1268 C CA . TRP A 1 165 ? -6.918 6.698 -17.264 1.00 84.00 165 TRP A CA 1
ATOM 1269 C C . TRP A 1 165 ? -6.454 5.255 -17.173 1.00 84.00 165 TRP A C 1
ATOM 1271 O O . TRP A 1 165 ? -7.284 4.375 -17.331 1.00 84.00 165 TRP A O 1
ATOM 1281 N N . ALA A 1 166 ? -5.184 5.000 -16.855 1.00 83.38 166 ALA A N 1
ATOM 1282 C CA . ALA A 1 166 ? -4.689 3.641 -16.642 1.00 83.38 166 ALA A CA 1
ATOM 1283 C C . ALA A 1 166 ? -5.446 2.923 -15.514 1.00 83.38 166 ALA A C 1
ATOM 1285 O O . ALA A 1 166 ? -5.921 1.807 -15.703 1.00 83.38 166 ALA A O 1
ATOM 1286 N N . TYR A 1 167 ? -5.633 3.607 -14.383 1.00 79.62 167 TYR A N 1
ATOM 1287 C CA . TYR A 1 167 ? -6.414 3.092 -13.262 1.00 79.62 167 TYR A CA 1
ATOM 1288 C C . TYR A 1 167 ? -7.894 2.888 -13.633 1.00 79.62 167 TYR A C 1
ATOM 1290 O O . TYR A 1 167 ? -8.468 1.841 -13.372 1.00 79.62 167 TYR A O 1
ATOM 1298 N N . GLN A 1 168 ? -8.522 3.867 -14.291 1.00 76.38 168 GLN A N 1
ATOM 1299 C CA . GLN A 1 168 ? -9.922 3.767 -14.727 1.00 76.38 168 GLN A CA 1
ATOM 1300 C C . GLN A 1 168 ? -10.155 2.670 -15.763 1.00 76.38 168 GLN A C 1
ATOM 1302 O O . GLN A 1 168 ? -11.211 2.049 -15.754 1.00 76.38 168 GLN A O 1
ATOM 1307 N N . TYR A 1 169 ? -9.187 2.455 -16.651 1.00 77.12 169 TYR A N 1
ATOM 1308 C CA . TYR A 1 169 ? -9.230 1.385 -17.635 1.00 77.12 169 TYR A CA 1
ATOM 1309 C C . TYR A 1 169 ? -9.200 0.018 -16.955 1.00 77.12 169 TYR A C 1
ATOM 1311 O O . TYR A 1 169 ? -9.970 -0.850 -17.346 1.00 77.12 169 TYR A O 1
ATOM 1319 N N . ALA A 1 170 ? -8.378 -0.145 -15.911 1.00 72.62 170 ALA A N 1
ATOM 1320 C CA . ALA A 1 170 ? -8.372 -1.363 -15.108 1.00 72.62 170 ALA A CA 1
ATOM 1321 C C . ALA A 1 170 ? -9.731 -1.599 -14.426 1.00 72.62 170 ALA A C 1
ATOM 1323 O O . ALA A 1 170 ? -10.277 -2.684 -14.538 1.00 72.62 170 ALA A O 1
ATOM 1324 N N . VAL A 1 171 ? -10.302 -0.570 -13.783 1.00 69.00 171 VAL A N 1
ATOM 1325 C CA . VAL A 1 171 ? -11.530 -0.677 -12.957 1.00 69.00 171 VAL A CA 1
ATOM 1326 C C . VAL A 1 171 ? -12.834 -0.699 -13.778 1.00 69.00 171 VAL A C 1
ATOM 1328 O O . VAL A 1 171 ? -13.920 -0.913 -13.246 1.00 69.00 171 VAL A O 1
ATOM 1331 N N . GLY A 1 172 ? -12.784 -0.415 -15.081 1.00 58.22 172 GLY A N 1
ATOM 1332 C CA . GLY A 1 172 ? -13.954 -0.497 -15.963 1.00 58.22 172 GLY A CA 1
ATOM 1333 C C . GLY A 1 172 ? -15.085 0.521 -15.707 1.00 58.22 172 GLY A C 1
ATOM 1334 O O . GLY A 1 172 ? -16.149 0.379 -16.305 1.00 58.22 172 GLY A O 1
ATOM 1335 N N . HIS A 1 173 ? -14.901 1.563 -14.872 1.00 46.00 173 HIS A N 1
ATOM 1336 C CA . HIS A 1 173 ? -15.954 2.554 -14.558 1.00 46.00 173 HIS A CA 1
ATOM 1337 C C . HIS A 1 173 ? -15.489 4.037 -14.514 1.00 46.00 173 HIS A C 1
ATOM 1339 O O . HIS A 1 173 ? -14.374 4.339 -14.077 1.00 46.00 173 HIS A O 1
ATOM 1345 N N . PRO A 1 174 ? -16.337 5.027 -14.902 1.00 39.81 174 PRO A N 1
ATOM 1346 C CA . PRO A 1 174 ? -15.862 6.376 -15.260 1.00 39.81 174 PRO A CA 1
ATOM 1347 C C . PRO A 1 174 ? -15.661 7.382 -14.110 1.00 39.81 174 PRO A C 1
ATOM 1349 O O . PRO A 1 174 ? -15.169 8.489 -14.349 1.00 39.81 174 PRO A O 1
ATOM 1352 N N . LEU A 1 175 ? -16.034 7.085 -12.862 1.00 36.69 175 LEU A N 1
ATOM 1353 C CA . LEU A 1 175 ? -16.243 8.133 -11.848 1.00 36.69 175 LEU A CA 1
ATOM 1354 C C . LEU A 1 175 ? -15.255 8.061 -10.677 1.00 36.69 175 LEU A C 1
ATOM 1356 O O . LEU A 1 175 ? -15.513 7.400 -9.680 1.00 36.69 175 LEU A O 1
ATOM 1360 N N . PHE A 1 176 ? -14.158 8.832 -10.769 1.00 42.59 176 PHE A N 1
ATOM 1361 C CA . PHE A 1 176 ? -13.188 8.987 -9.674 1.00 42.59 176 PHE A CA 1
ATOM 1362 C C . PHE A 1 176 ? -12.773 10.417 -9.334 1.00 42.59 176 PHE A C 1
ATOM 1364 O O . PHE A 1 176 ? -12.440 11.224 -10.214 1.00 42.59 176 PHE A O 1
ATOM 1371 N N . ARG A 1 177 ? -12.718 10.686 -8.019 1.00 37.09 177 ARG A N 1
ATOM 1372 C CA . ARG A 1 177 ? -12.235 11.924 -7.389 1.00 37.09 177 ARG A CA 1
ATOM 1373 C C . ARG A 1 177 ? -10.792 11.717 -6.907 1.00 37.09 177 ARG A C 1
ATOM 1375 O O . ARG A 1 177 ? -10.550 11.021 -5.931 1.00 37.09 177 ARG A O 1
ATOM 1382 N N . CYS A 1 178 ? -9.827 12.338 -7.585 1.00 36.22 178 CYS A N 1
ATOM 1383 C CA . CYS A 1 178 ? -8.435 12.374 -7.133 1.00 36.22 178 CYS A CA 1
ATOM 1384 C C . CYS A 1 178 ? -8.296 13.415 -6.009 1.00 36.22 178 CYS A C 1
ATOM 1386 O O . CYS A 1 178 ? -8.454 14.614 -6.250 1.00 36.22 178 CYS A O 1
ATOM 1388 N N . GLY A 1 179 ? -8.011 12.974 -4.782 1.00 37.16 179 GLY A N 1
ATOM 1389 C CA . GLY A 1 179 ? -7.695 13.863 -3.664 1.00 37.16 179 GLY A CA 1
ATOM 1390 C C . GLY A 1 179 ? -6.209 14.227 -3.657 1.00 37.16 179 GLY A C 1
ATOM 1391 O O . GLY A 1 179 ? -5.349 13.348 -3.660 1.00 37.16 179 GLY A O 1
ATOM 1392 N N . ARG A 1 180 ? -5.876 15.522 -3.626 1.00 34.91 180 ARG A N 1
ATOM 1393 C CA . ARG A 1 180 ? -4.510 15.992 -3.349 1.00 34.91 180 ARG A CA 1
ATOM 1394 C C . ARG A 1 180 ? -4.390 16.173 -1.835 1.00 34.91 180 ARG A C 1
ATOM 1396 O O . ARG A 1 180 ? -5.005 17.083 -1.293 1.00 34.91 180 ARG A O 1
ATOM 1403 N N . LYS A 1 181 ? -3.608 15.339 -1.147 1.00 33.72 181 LYS A N 1
ATOM 1404 C CA . LYS A 1 181 ? -3.128 15.663 0.204 1.00 33.72 181 LYS A CA 1
ATOM 1405 C C . LYS A 1 181 ? -1.655 16.032 0.112 1.00 33.72 181 LYS A C 1
ATOM 1407 O O . LYS A 1 181 ? -0.781 15.181 0.178 1.00 33.72 181 LYS A O 1
ATOM 1412 N N . THR A 1 182 ? -1.385 17.318 -0.083 1.00 28.84 182 THR A N 1
ATOM 1413 C CA . THR A 1 182 ? -0.073 17.896 0.211 1.00 28.84 182 THR A CA 1
ATOM 1414 C C . THR A 1 182 ? -0.002 18.118 1.715 1.00 28.84 182 THR A C 1
ATOM 1416 O O . THR A 1 182 ? -0.705 18.986 2.226 1.00 28.84 182 THR A O 1
ATOM 1419 N N . VAL A 1 183 ? 0.820 17.349 2.430 1.00 28.64 183 VAL A N 1
ATOM 1420 C CA . VAL A 1 183 ? 1.260 17.753 3.772 1.00 28.64 183 VAL A CA 1
ATOM 1421 C C . VAL A 1 183 ? 2.304 18.856 3.566 1.00 28.64 183 VAL A C 1
ATOM 1423 O O . VAL A 1 183 ? 3.311 18.591 2.907 1.00 28.64 183 VAL A O 1
ATOM 1426 N N . PRO A 1 184 ? 2.104 20.093 4.054 1.00 24.19 184 PRO A N 1
ATOM 1427 C CA . PRO A 1 184 ? 3.149 21.104 4.006 1.00 24.19 184 PRO A CA 1
ATOM 1428 C C . PRO A 1 184 ? 4.224 20.721 5.030 1.00 24.19 184 PRO A C 1
ATOM 1430 O O . PRO A 1 184 ? 4.024 20.875 6.232 1.00 24.19 184 PRO A O 1
ATOM 1433 N N . SER A 1 185 ? 5.370 20.213 4.580 1.00 28.73 185 SER A N 1
ATOM 1434 C CA . SER A 1 185 ? 6.549 20.084 5.435 1.00 28.73 185 SER A CA 1
ATOM 1435 C C . SER A 1 185 ? 7.191 21.466 5.589 1.00 28.73 185 SER A C 1
ATOM 1437 O O . SER A 1 185 ? 7.942 21.911 4.720 1.00 28.73 185 SER A O 1
ATOM 1439 N N . ARG A 1 186 ? 6.900 22.177 6.683 1.00 28.89 186 ARG A N 1
ATOM 1440 C CA . ARG A 1 186 ? 7.809 23.231 7.158 1.00 28.89 186 ARG A CA 1
ATOM 1441 C C . ARG A 1 186 ? 8.954 22.537 7.891 1.00 28.89 186 ARG A C 1
ATOM 1443 O O . ARG A 1 186 ? 8.792 22.114 9.027 1.00 28.89 186 ARG A O 1
ATOM 1450 N N . GLY A 1 187 ? 10.073 22.367 7.199 1.00 25.05 187 GLY A N 1
ATOM 1451 C CA . GLY A 1 187 ? 11.274 21.713 7.712 1.00 25.05 187 GLY A CA 1
ATOM 1452 C C . GLY A 1 187 ? 12.022 21.042 6.568 1.00 25.05 187 GLY A C 1
ATOM 1453 O O . GLY A 1 187 ? 11.435 20.272 5.815 1.00 25.05 187 GLY A O 1
ATOM 1454 N N . GLN A 1 188 ? 13.283 21.416 6.386 1.00 30.31 188 GLN A N 1
ATOM 1455 C CA . GLN A 1 188 ? 14.136 21.042 5.261 1.00 30.31 188 GLN A CA 1
ATOM 1456 C C . GLN A 1 188 ? 14.160 19.522 5.000 1.00 30.31 188 GLN A C 1
ATOM 1458 O O . GLN A 1 188 ? 14.373 18.728 5.909 1.00 30.31 188 GLN A O 1
ATOM 1463 N N . GLY A 1 189 ? 13.996 19.146 3.726 1.00 28.72 189 GLY A N 1
ATOM 1464 C CA . GLY A 1 189 ? 14.510 17.894 3.165 1.00 28.72 189 GLY A CA 1
ATOM 1465 C C . GLY A 1 189 ? 13.742 16.608 3.485 1.00 28.72 189 GLY A C 1
ATOM 1466 O O . GLY A 1 189 ? 14.239 15.787 4.244 1.00 28.72 189 GLY A O 1
ATOM 1467 N N . ARG A 1 190 ? 12.588 16.389 2.831 1.00 29.14 190 ARG A N 1
ATOM 1468 C CA . ARG A 1 190 ? 12.094 15.079 2.328 1.00 29.14 190 ARG A CA 1
ATOM 1469 C C . ARG A 1 190 ? 10.765 15.288 1.582 1.00 29.14 190 ARG A C 1
ATOM 1471 O O . ARG A 1 190 ? 9.716 15.477 2.188 1.00 29.14 190 ARG A O 1
ATOM 1478 N N . HIS A 1 191 ? 10.809 15.271 0.249 1.00 33.34 191 HIS A N 1
ATOM 1479 C CA . HIS A 1 191 ? 9.623 15.357 -0.609 1.00 33.34 191 HIS A CA 1
ATOM 1480 C C . HIS A 1 191 ? 8.958 13.980 -0.743 1.00 33.34 191 HIS A C 1
ATOM 1482 O O . HIS A 1 191 ? 9.364 13.176 -1.576 1.00 33.34 191 HIS A O 1
ATOM 1488 N N . GLY A 1 192 ? 7.929 13.703 0.057 1.00 33.81 192 GLY A N 1
ATOM 1489 C CA . GLY A 1 192 ? 6.998 12.604 -0.210 1.00 33.81 192 GLY A CA 1
ATOM 1490 C C . GLY A 1 192 ? 5.814 13.124 -1.019 1.00 33.81 192 GLY A C 1
ATOM 1491 O O . GLY A 1 192 ? 4.934 13.770 -0.457 1.00 33.81 192 GLY A O 1
ATOM 1492 N N . SER A 1 193 ? 5.791 12.888 -2.332 1.00 45.38 193 SER A N 1
ATOM 1493 C CA . SER A 1 193 ? 4.639 13.212 -3.179 1.00 45.38 193 SER A CA 1
ATOM 1494 C C . SER A 1 193 ? 3.901 11.916 -3.505 1.00 45.38 193 SER A C 1
ATOM 1496 O O . SER A 1 193 ? 4.345 11.137 -4.342 1.00 45.38 193 SER A O 1
ATOM 1498 N N . TRP A 1 194 ? 2.803 11.666 -2.795 1.00 47.34 194 TRP A N 1
ATOM 1499 C CA . TRP A 1 194 ? 1.933 10.503 -2.983 1.00 47.34 194 TRP A CA 1
ATOM 1500 C C . TRP A 1 194 ? 0.519 10.988 -3.308 1.00 47.34 194 TRP A C 1
ATOM 1502 O O . TRP A 1 194 ? 0.073 12.014 -2.781 1.00 47.34 194 TRP A O 1
ATOM 1512 N N . ARG A 1 195 ? -0.203 10.266 -4.169 1.00 54.47 195 ARG A N 1
ATOM 1513 C CA . ARG A 1 195 ? -1.639 10.478 -4.411 1.00 54.47 195 ARG A CA 1
ATOM 1514 C C . ARG A 1 195 ? -2.438 9.277 -3.918 1.00 54.47 195 ARG A C 1
ATOM 1516 O O . ARG A 1 195 ? -1.944 8.159 -3.873 1.00 54.47 195 ARG A O 1
ATOM 1523 N N . ILE A 1 196 ? -3.685 9.537 -3.543 1.00 57.78 196 ILE A N 1
ATOM 1524 C CA . ILE A 1 196 ? -4.631 8.548 -3.022 1.00 57.78 196 ILE A CA 1
ATOM 1525 C C . ILE A 1 196 ? -5.815 8.490 -3.987 1.00 57.78 196 ILE A C 1
ATOM 1527 O O . ILE A 1 196 ? -6.383 9.532 -4.333 1.00 57.78 196 ILE A O 1
ATOM 1531 N N . TRP A 1 197 ? -6.167 7.278 -4.401 1.00 53.19 197 TRP A N 1
ATOM 1532 C CA . TRP A 1 197 ? -7.272 6.962 -5.299 1.00 53.19 197 TRP A CA 1
ATOM 1533 C C . TRP A 1 197 ? -8.202 5.979 -4.592 1.00 53.19 197 TRP A C 1
ATOM 1535 O O . TRP A 1 197 ? -7.727 5.046 -3.960 1.00 53.19 197 TRP A O 1
ATOM 1545 N N . VAL A 1 198 ? -9.509 6.215 -4.646 1.00 46.31 198 VAL A N 1
ATOM 1546 C CA . VAL A 1 198 ? -10.528 5.418 -3.939 1.00 46.31 198 VAL A CA 1
ATOM 1547 C C . VAL A 1 198 ? -11.482 4.856 -4.992 1.00 46.31 198 VAL A C 1
ATOM 1549 O O . VAL A 1 198 ? -11.963 5.704 -5.741 1.00 46.31 198 VAL A O 1
ATOM 1552 N N . PRO A 1 199 ? -11.771 3.537 -5.062 1.00 45.56 199 PRO A N 1
ATOM 1553 C CA . PRO A 1 199 ? -12.781 2.918 -5.920 1.00 45.56 199 PRO A CA 1
ATOM 1554 C C . PRO A 1 199 ? -14.205 3.399 -5.608 1.00 45.56 199 PRO A C 1
ATOM 1556 O O . PRO A 1 199 ? -14.500 3.985 -4.567 1.00 45.56 199 PRO A O 1
ATOM 1559 N N . GLY A 1 200 ? -15.090 3.274 -6.590 1.00 39.84 200 GLY A N 1
ATOM 1560 C CA . GLY A 1 200 ? -16.271 4.114 -6.704 1.00 39.84 200 GLY A CA 1
ATOM 1561 C C . GLY A 1 200 ? -17.457 3.265 -6.350 1.00 39.84 200 GLY A C 1
ATOM 1562 O O . GLY A 1 200 ? -17.956 2.552 -7.207 1.00 39.84 200 GLY A O 1
ATOM 1563 N N . GLY A 1 201 ? -17.902 3.324 -5.097 1.00 32.66 201 GLY A N 1
ATOM 1564 C CA . GLY A 1 201 ? -19.131 2.648 -4.707 1.00 32.66 201 GLY A CA 1
ATOM 1565 C C . GLY A 1 201 ? -20.324 3.264 -5.436 1.00 32.66 201 GLY A C 1
ATOM 1566 O O . GLY A 1 201 ? -20.537 4.480 -5.375 1.00 32.66 201 GLY A O 1
ATOM 1567 N N . THR A 1 202 ? -21.134 2.433 -6.092 1.00 31.73 202 THR A N 1
ATOM 1568 C CA . THR A 1 202 ? -22.506 2.798 -6.445 1.00 31.73 202 THR A CA 1
ATOM 1569 C C . THR A 1 202 ? -23.233 3.143 -5.151 1.00 31.73 202 THR A C 1
ATOM 1571 O O . THR A 1 202 ? -23.588 2.260 -4.371 1.00 31.73 202 THR A O 1
ATOM 1574 N N . ARG A 1 203 ? -23.453 4.435 -4.885 1.00 34.75 203 ARG A N 1
ATOM 1575 C CA . ARG A 1 203 ? -24.462 4.830 -3.903 1.00 34.75 203 ARG A CA 1
ATOM 1576 C C . ARG A 1 203 ? -25.802 4.395 -4.476 1.00 34.75 203 ARG A C 1
ATOM 1578 O O . ARG A 1 203 ? -26.317 5.052 -5.376 1.00 34.75 203 ARG A O 1
ATOM 1585 N N . GLY A 1 204 ? -26.346 3.297 -3.964 1.00 29.83 204 GLY A N 1
ATOM 1586 C CA . GLY A 1 204 ? -27.773 3.046 -4.059 1.00 29.83 204 GLY A CA 1
ATOM 1587 C C . GLY A 1 204 ? -28.485 4.226 -3.409 1.00 29.83 204 GLY A C 1
ATOM 1588 O O . GLY A 1 204 ? -28.419 4.416 -2.196 1.00 29.83 204 GLY A O 1
ATOM 1589 N N . SER A 1 205 ? -29.095 5.069 -4.231 1.00 35.25 205 SER A N 1
ATOM 1590 C CA . SER A 1 205 ? -30.078 6.049 -3.801 1.00 35.25 205 SER A CA 1
ATOM 1591 C C . SER A 1 205 ? -31.339 5.292 -3.384 1.00 35.25 205 SER A C 1
ATOM 1593 O O . SER A 1 205 ? -32.218 5.049 -4.205 1.00 35.25 205 SER A O 1
ATOM 1595 N N . GLY A 1 206 ? -31.401 4.876 -2.121 1.00 29.02 206 GLY A N 1
ATOM 1596 C CA . GLY A 1 206 ? -32.655 4.504 -1.477 1.00 29.02 206 GLY A CA 1
ATOM 1597 C C . GLY A 1 206 ? -33.308 5.769 -0.935 1.00 29.02 206 GLY A C 1
ATOM 1598 O O . GLY A 1 206 ? -32.877 6.293 0.089 1.00 29.02 206 GLY A O 1
ATOM 1599 N N . HIS A 1 207 ? -34.281 6.295 -1.675 1.00 34.47 207 HIS A N 1
ATOM 1600 C CA . HIS A 1 207 ? -35.246 7.263 -1.169 1.00 34.47 207 HIS A CA 1
ATOM 1601 C C . HIS A 1 207 ? -36.396 6.524 -0.474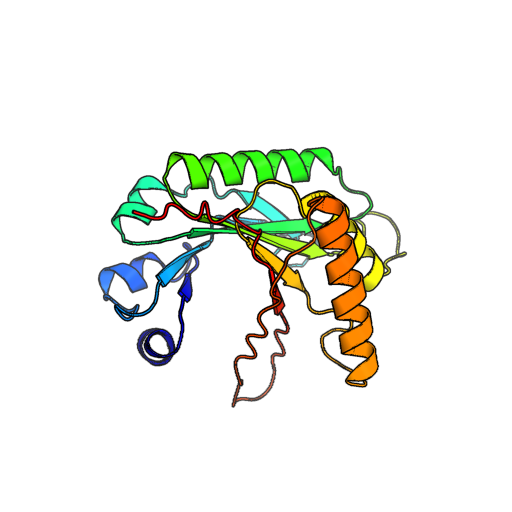 1.00 34.47 207 HIS A C 1
ATOM 1603 O O . HIS A 1 207 ? -36.850 5.505 -0.993 1.00 34.47 207 HIS A O 1
ATOM 1609 N N . GLN A 1 208 ? -36.887 7.174 0.590 1.00 35.16 208 GLN A N 1
ATOM 1610 C CA . GLN A 1 208 ? -38.042 6.896 1.461 1.00 35.16 208 GLN A CA 1
ATOM 1611 C C . GLN A 1 208 ? -37.764 6.010 2.673 1.00 35.16 208 GLN A C 1
ATOM 1613 O O . GLN A 1 208 ? -37.471 4.809 2.508 1.00 35.16 208 GLN A O 1
#

Radius of gyration: 17.76 Å; Cα contacts (8 Å, |Δi|>4): 333; chains: 1; bounding box: 60×37×44 Å

pLDDT: mean 83.81, std 22.87, range [24.19, 98.81]

InterPro domains:
  IPR002915 DeoC/FbaB/LacD aldolase [PF01791] (2-164)
  IPR013785 Aldolase-type TIM barrel [G3DSA:3.20.20.70] (1-171)
  IPR050552 LacD aldolase [PTHR39340] (3-163)